Protein AF-A0A0D1L8M0-F1 (afdb_monomer_lite)

Radius of gyration: 19.81 Å; chains: 1; bounding box: 50×39×50 Å

Organism: Bacillus subtilis (NCBI:txid1423)

Secondary structure (DSSP, 8-state):
-TTTTSTTHHHHHHHHHHHHHHTT-SSSTT-S-----SSTTHHHHHHTT-BTTEETTTEETT-HHHHHHHHHHHTS---SS----HHHHHHHHHTTS--EEEEES--HHHHSSSHHHHHHHHTT-SEEEEEESS--TTGGG-SEEEEB--GGGS-EEEE-TT--EEEE---SPPPTT-B-HHHHHHHHHHHTT------S-GGGG-SS---PPP---TTSSTTSS-----

Structure (mmCIF, N/CA/C/O backbone):
data_AF-A0A0D1L8M0-F1
#
_entry.id   AF-A0A0D1L8M0-F1
#
loop_
_atom_site.group_PDB
_atom_site.id
_atom_site.type_symbol
_atom_site.label_atom_id
_atom_site.label_alt_id
_atom_site.label_comp_id
_atom_site.label_asym_id
_atom_site.label_entity_id
_atom_site.label_seq_id
_atom_site.pdbx_PDB_ins_code
_atom_site.Cartn_x
_atom_site.Cartn_y
_atom_site.Cartn_z
_atom_site.occupancy
_atom_site.B_iso_or_equiv
_atom_site.auth_seq_id
_atom_site.auth_comp_id
_atom_site.auth_asym_id
_atom_site.auth_atom_id
_atom_site.pdbx_PDB_model_num
ATOM 1 N N . MET A 1 1 ? 12.804 -14.756 -3.050 1.00 84.75 1 MET A N 1
ATOM 2 C CA . MET A 1 1 ? 13.272 -13.632 -2.208 1.00 84.75 1 MET A CA 1
ATOM 3 C C . MET A 1 1 ? 14.744 -13.734 -1.772 1.00 84.75 1 MET A C 1
ATOM 5 O O . MET A 1 1 ? 15.182 -12.877 -1.020 1.00 84.75 1 MET A O 1
ATOM 9 N N . GLY A 1 2 ? 15.556 -14.675 -2.287 1.00 93.50 2 GLY A N 1
ATOM 10 C CA . GLY A 1 2 ? 16.966 -14.866 -1.874 1.00 93.50 2 GLY A CA 1
ATOM 11 C C . GLY A 1 2 ? 17.968 -13.774 -2.288 1.00 93.50 2 GLY A C 1
ATOM 12 O O . GLY A 1 2 ? 19.163 -14.022 -2.316 1.00 93.50 2 GLY A O 1
ATOM 13 N N . VAL A 1 3 ? 17.484 -12.584 -2.651 1.00 95.38 3 VAL A N 1
ATOM 14 C CA . VAL A 1 3 ? 18.301 -11.386 -2.901 1.00 95.38 3 VAL A CA 1
ATOM 15 C C . VAL A 1 3 ? 17.794 -10.263 -2.006 1.00 95.38 3 VAL A C 1
ATOM 17 O O . VAL A 1 3 ? 18.528 -9.724 -1.189 1.00 95.38 3 VAL A O 1
ATOM 20 N N . THR A 1 4 ? 16.504 -9.947 -2.116 1.00 94.62 4 THR A N 1
ATOM 21 C CA . THR A 1 4 ? 15.878 -8.792 -1.462 1.00 94.62 4 THR A CA 1
ATOM 22 C C . THR A 1 4 ? 15.759 -8.911 0.059 1.00 94.62 4 THR A C 1
ATOM 24 O O . THR A 1 4 ? 15.634 -7.886 0.713 1.00 94.62 4 THR A O 1
ATOM 27 N N . GLN A 1 5 ? 15.799 -10.120 0.630 1.00 94.19 5 GLN A N 1
ATOM 28 C CA . GLN A 1 5 ? 15.725 -10.360 2.085 1.00 94.19 5 GLN A CA 1
ATOM 29 C C . GLN A 1 5 ? 17.108 -10.514 2.744 1.00 94.19 5 GLN A C 1
ATOM 31 O O . GLN A 1 5 ? 17.260 -11.209 3.744 1.00 94.19 5 GLN A O 1
ATOM 36 N N . HIS A 1 6 ? 18.128 -9.865 2.184 1.00 95.25 6 HIS A N 1
ATOM 37 C CA . HIS A 1 6 ? 19.468 -9.787 2.761 1.00 95.25 6 HIS A CA 1
ATOM 38 C C . HIS A 1 6 ? 19.862 -8.326 2.983 1.00 95.25 6 HIS A C 1
ATOM 40 O O . HIS A 1 6 ? 19.377 -7.437 2.287 1.00 95.25 6 HIS A O 1
ATOM 46 N N . ILE A 1 7 ? 20.789 -8.087 3.917 1.00 94.81 7 ILE A N 1
ATOM 47 C CA . ILE A 1 7 ? 21.258 -6.742 4.300 1.00 94.81 7 ILE A CA 1
ATOM 48 C C . ILE A 1 7 ? 21.724 -5.933 3.073 1.00 94.81 7 ILE A C 1
ATOM 50 O O . ILE A 1 7 ? 21.394 -4.760 2.946 1.00 94.81 7 ILE A O 1
ATOM 54 N N . GLY A 1 8 ? 22.424 -6.574 2.130 1.00 95.75 8 GLY A N 1
ATOM 55 C CA . GLY A 1 8 ? 22.873 -5.971 0.867 1.00 95.75 8 GLY A CA 1
ATOM 56 C C . GLY A 1 8 ? 21.924 -6.190 -0.318 1.00 95.75 8 GLY A C 1
ATOM 57 O O . GLY A 1 8 ? 22.377 -6.242 -1.463 1.00 95.75 8 GLY A O 1
ATOM 58 N N . GLY A 1 9 ? 20.626 -6.408 -0.087 1.00 96.31 9 GLY A N 1
ATOM 59 C CA . GLY A 1 9 ? 19.675 -6.789 -1.138 1.00 96.31 9 GLY A CA 1
ATOM 60 C C . GLY A 1 9 ? 19.517 -5.738 -2.241 1.00 96.31 9 GLY A C 1
ATOM 61 O O . GLY A 1 9 ? 19.435 -6.086 -3.424 1.00 96.31 9 GLY A O 1
ATOM 62 N N . SER A 1 10 ? 19.542 -4.454 -1.876 1.00 95.50 10 SER A N 1
ATOM 63 C CA . SER A 1 10 ? 19.504 -3.331 -2.825 1.00 95.50 10 SER A CA 1
ATOM 64 C C . SER A 1 10 ? 20.766 -3.267 -3.687 1.00 95.50 10 SER A C 1
ATOM 66 O O . SER A 1 10 ? 20.675 -3.145 -4.911 1.00 95.50 10 SER A O 1
ATOM 68 N N . ASP A 1 11 ? 21.938 -3.430 -3.073 1.00 97.50 11 ASP A N 1
ATOM 69 C CA . ASP A 1 11 ? 23.225 -3.417 -3.777 1.00 97.50 11 ASP A CA 1
ATOM 70 C C . ASP A 1 11 ? 23.346 -4.615 -4.715 1.00 97.50 11 ASP A C 1
ATOM 72 O O . ASP A 1 11 ? 23.733 -4.476 -5.873 1.00 97.50 11 ASP A O 1
ATOM 76 N N . THR A 1 12 ? 22.916 -5.789 -4.254 1.00 97.38 12 THR A N 1
ATOM 77 C CA . THR A 1 12 ? 22.898 -7.013 -5.062 1.00 97.38 12 THR A CA 1
ATOM 78 C C . THR A 1 12 ? 21.953 -6.868 -6.257 1.00 97.38 12 THR A C 1
ATOM 80 O O . THR A 1 12 ? 22.308 -7.227 -7.379 1.00 97.38 12 THR A O 1
ATOM 83 N N . SER A 1 13 ? 20.770 -6.279 -6.057 1.00 96.31 13 SER A N 1
ATOM 84 C CA . SER A 1 13 ? 19.831 -5.994 -7.153 1.00 96.31 13 SER A CA 1
ATOM 85 C C . SER A 1 13 ? 20.423 -5.008 -8.167 1.00 96.31 13 SER A C 1
ATOM 87 O O . SER A 1 13 ? 20.281 -5.195 -9.378 1.00 96.31 13 SER A O 1
ATOM 89 N N . THR A 1 14 ? 21.142 -3.993 -7.683 1.00 96.62 14 THR A N 1
ATOM 90 C CA . THR A 1 14 ? 21.864 -3.026 -8.522 1.00 96.62 14 THR A CA 1
ATOM 91 C C . THR A 1 14 ? 22.983 -3.704 -9.310 1.00 96.62 14 THR A C 1
ATOM 93 O O . THR A 1 14 ? 23.108 -3.484 -10.512 1.00 96.62 14 THR A O 1
ATOM 96 N N . ALA A 1 15 ? 23.751 -4.596 -8.681 1.00 97.31 15 ALA A N 1
ATOM 97 C CA . ALA A 1 15 ? 24.808 -5.360 -9.336 1.00 97.31 15 ALA A CA 1
ATOM 98 C C . ALA A 1 15 ? 24.264 -6.255 -10.465 1.00 97.31 15 ALA A C 1
ATOM 100 O O . ALA A 1 15 ? 24.843 -6.288 -11.551 1.00 97.31 15 ALA A O 1
ATOM 101 N N . ILE A 1 16 ? 23.115 -6.911 -10.256 1.00 96.69 16 ILE A N 1
ATOM 102 C CA . ILE A 1 16 ? 22.423 -7.687 -11.300 1.00 96.69 16 ILE A CA 1
ATOM 103 C C . ILE A 1 16 ? 22.030 -6.780 -12.475 1.00 96.69 16 ILE A C 1
ATOM 105 O O . ILE A 1 16 ? 22.265 -7.127 -13.633 1.00 96.69 16 ILE A O 1
ATOM 109 N N . SER A 1 17 ? 21.471 -5.599 -12.194 1.00 96.62 17 SER A N 1
ATOM 110 C CA . SER A 1 17 ? 21.138 -4.615 -13.232 1.00 96.62 17 SER A CA 1
ATOM 111 C C . SER A 1 17 ? 22.383 -4.157 -14.002 1.00 96.62 17 SER A C 1
ATOM 113 O O . SER A 1 17 ? 22.370 -4.105 -15.230 1.00 96.62 17 SER A O 1
ATOM 115 N N . ASN A 1 18 ? 23.490 -3.880 -13.313 1.00 97.25 18 ASN A N 1
ATOM 116 C CA . ASN A 1 18 ? 24.745 -3.471 -13.948 1.00 97.25 18 ASN A CA 1
ATOM 117 C C . ASN A 1 18 ? 25.295 -4.558 -14.881 1.00 97.25 18 ASN A C 1
ATOM 119 O O . ASN A 1 18 ? 25.702 -4.253 -16.002 1.00 97.25 18 ASN A O 1
ATOM 123 N N . LEU A 1 19 ? 25.248 -5.827 -14.466 1.00 97.50 19 LEU A N 1
ATOM 124 C CA . LEU A 1 19 ? 25.650 -6.955 -15.308 1.00 97.50 19 LEU A CA 1
ATOM 125 C C . LEU A 1 19 ? 24.823 -7.021 -16.600 1.00 97.50 19 LEU A C 1
ATOM 127 O O . LEU A 1 19 ? 25.373 -7.193 -17.690 1.00 97.50 19 LEU A O 1
ATOM 131 N N . LEU A 1 20 ? 23.505 -6.857 -16.498 1.00 97.19 20 LEU A N 1
ATOM 132 C CA . LEU A 1 20 ? 22.613 -6.858 -17.658 1.00 97.19 20 LEU A CA 1
ATOM 133 C C . LEU A 1 20 ? 22.864 -5.662 -18.587 1.00 97.19 20 LEU A C 1
ATOM 135 O O . LEU A 1 20 ? 22.782 -5.819 -19.803 1.00 97.19 20 LEU A O 1
ATOM 139 N N . LEU A 1 21 ? 23.213 -4.489 -18.048 1.00 96.88 21 LEU A N 1
ATOM 140 C CA . LEU A 1 21 ? 23.598 -3.323 -18.851 1.00 96.88 21 LEU A CA 1
ATOM 141 C C . LEU A 1 21 ? 24.897 -3.577 -19.625 1.00 96.88 21 LEU A C 1
ATOM 143 O O . LEU A 1 21 ? 24.920 -3.405 -20.841 1.00 96.88 21 LEU A O 1
ATOM 147 N N . VAL A 1 22 ? 25.950 -4.047 -18.948 1.00 98.00 22 VAL A N 1
ATOM 148 C CA . VAL A 1 22 ? 27.267 -4.309 -19.565 1.00 98.00 22 VAL A CA 1
ATOM 149 C C . VAL A 1 22 ? 27.191 -5.407 -20.626 1.00 98.00 22 VAL A C 1
ATOM 151 O O . VAL A 1 22 ? 27.865 -5.333 -21.649 1.00 98.00 22 VAL A O 1
ATOM 154 N N . THR A 1 23 ? 26.337 -6.409 -20.423 1.00 97.75 23 THR A N 1
ATOM 155 C CA . THR A 1 23 ? 26.142 -7.507 -21.383 1.00 97.75 23 THR A CA 1
ATOM 156 C C . THR A 1 23 ? 25.125 -7.187 -22.488 1.00 97.75 23 THR A C 1
ATOM 158 O O . THR A 1 23 ? 24.828 -8.048 -23.317 1.00 97.75 23 THR A O 1
ATOM 161 N N . GLY A 1 24 ? 24.570 -5.968 -22.527 1.00 97.25 24 GLY A N 1
ATOM 162 C CA . GLY A 1 24 ? 23.594 -5.558 -23.543 1.00 97.25 24 GLY A CA 1
ATOM 163 C C . GLY A 1 24 ? 22.269 -6.327 -23.467 1.00 97.25 24 GLY A C 1
ATOM 164 O O . GLY A 1 24 ? 21.613 -6.559 -24.485 1.00 97.25 24 GLY A O 1
ATOM 165 N N . ASN A 1 25 ? 21.879 -6.769 -22.271 1.00 97.38 25 ASN A N 1
ATOM 166 C CA . ASN A 1 25 ? 20.684 -7.567 -21.992 1.00 97.38 25 ASN A CA 1
ATOM 167 C C . ASN A 1 25 ? 19.532 -6.734 -21.410 1.00 97.38 25 ASN A C 1
ATOM 169 O O . ASN A 1 25 ? 18.762 -7.216 -20.586 1.00 97.38 25 ASN A O 1
ATOM 173 N N . TYR A 1 26 ? 19.375 -5.502 -21.893 1.00 96.12 26 TYR A N 1
ATOM 174 C CA . TYR A 1 26 ? 18.201 -4.657 -21.667 1.00 96.12 26 TYR A CA 1
ATOM 175 C C . TYR A 1 26 ? 17.572 -4.224 -22.995 1.00 96.12 26 TYR A C 1
ATOM 177 O O . TYR A 1 26 ? 18.240 -4.180 -24.024 1.00 96.12 26 TYR A O 1
ATOM 185 N N . GLY A 1 27 ? 16.277 -3.891 -22.967 1.00 92.62 27 GLY A N 1
ATOM 186 C CA . GLY A 1 27 ? 15.584 -3.257 -24.097 1.00 92.62 27 GLY A CA 1
ATOM 187 C C . GLY A 1 27 ? 15.252 -4.171 -25.282 1.00 92.62 27 GLY A C 1
ATOM 188 O O . GLY A 1 27 ? 14.877 -3.667 -26.336 1.00 92.62 27 GLY A O 1
ATOM 189 N N . LYS A 1 28 ? 15.364 -5.497 -25.130 1.00 94.69 28 LYS A N 1
ATOM 190 C CA . LYS A 1 28 ? 15.057 -6.476 -26.185 1.00 94.69 28 LYS A CA 1
ATOM 191 C C . LYS A 1 28 ? 14.235 -7.660 -25.649 1.00 94.69 28 LYS A C 1
ATOM 193 O O . LYS A 1 28 ? 14.378 -7.996 -24.471 1.00 94.69 28 LYS A O 1
ATOM 198 N N . PRO A 1 29 ? 13.388 -8.301 -26.478 1.00 94.75 29 PRO A N 1
ATOM 199 C CA . PRO A 1 29 ? 12.650 -9.503 -26.086 1.00 94.75 29 PRO A CA 1
ATOM 200 C C . PRO A 1 29 ? 13.578 -10.629 -25.610 1.00 94.75 29 PRO A C 1
ATOM 202 O O . PRO A 1 29 ? 14.653 -10.825 -26.172 1.00 94.75 29 PRO A O 1
ATOM 205 N N . GLY A 1 30 ? 13.159 -11.368 -24.580 1.00 94.06 30 GLY A N 1
ATOM 206 C CA . GLY A 1 30 ? 13.943 -12.471 -24.006 1.00 94.06 30 GLY A CA 1
ATOM 207 C C . GLY A 1 30 ? 15.127 -12.040 -23.129 1.00 94.06 30 GLY A C 1
ATOM 208 O O . GLY A 1 30 ? 15.922 -12.889 -22.740 1.00 94.06 30 GLY A O 1
ATOM 209 N N . ALA A 1 31 ? 15.252 -10.749 -22.809 1.00 95.69 31 ALA A N 1
ATOM 210 C CA . ALA A 1 31 ? 16.289 -10.208 -21.934 1.00 95.69 31 ALA A CA 1
ATOM 211 C C . ALA A 1 31 ? 15.690 -9.318 -20.828 1.00 95.69 31 ALA A C 1
ATOM 213 O O . ALA A 1 31 ? 14.507 -8.983 -20.854 1.00 95.69 31 ALA A O 1
ATOM 214 N N . GLY A 1 32 ? 16.526 -8.900 -19.879 1.00 93.75 32 GLY A N 1
ATOM 215 C CA . GLY A 1 32 ? 16.167 -8.006 -18.780 1.00 93.75 32 GLY A CA 1
ATOM 216 C C . GLY A 1 32 ? 16.192 -8.682 -17.412 1.00 93.75 32 GLY A C 1
ATOM 217 O O . GLY A 1 32 ? 16.481 -9.869 -17.276 1.00 93.75 32 GLY A O 1
ATOM 218 N N . SER A 1 33 ? 15.892 -7.887 -16.385 1.00 92.00 33 SER A N 1
ATOM 219 C CA . SER A 1 33 ? 15.714 -8.368 -15.016 1.00 92.00 33 SER A CA 1
ATOM 220 C C . SER A 1 33 ? 14.229 -8.501 -14.707 1.00 92.00 33 SER A C 1
ATOM 222 O O . SER A 1 33 ? 13.454 -7.575 -14.960 1.00 92.00 33 SER A O 1
ATOM 224 N N . TYR A 1 34 ? 13.849 -9.639 -14.130 1.00 89.94 34 TYR A N 1
ATOM 225 C CA . TYR A 1 34 ? 12.476 -9.949 -13.750 1.00 89.94 34 TYR A CA 1
ATOM 226 C C . TYR A 1 34 ? 12.413 -10.227 -12.248 1.00 89.94 34 TYR A C 1
ATOM 228 O O . TYR A 1 34 ? 12.573 -11.375 -11.826 1.00 89.94 34 TYR A O 1
ATOM 236 N N . PRO A 1 35 ? 12.194 -9.197 -11.411 1.00 91.31 35 PRO A N 1
ATOM 237 C CA . PRO A 1 35 ? 11.958 -9.416 -9.994 1.00 91.31 35 PRO A CA 1
ATOM 238 C C . PRO A 1 35 ? 10.606 -10.116 -9.829 1.00 91.31 35 PRO A C 1
ATOM 240 O O . PRO A 1 35 ? 9.552 -9.492 -9.949 1.00 91.31 35 PRO A O 1
ATOM 243 N N . LEU A 1 36 ? 10.636 -11.427 -9.581 1.00 92.00 36 LEU A N 1
ATOM 244 C CA . LEU A 1 36 ? 9.430 -12.218 -9.355 1.00 92.00 36 LEU A CA 1
ATOM 245 C C . LEU A 1 36 ? 8.758 -11.765 -8.055 1.00 92.00 36 LEU A C 1
ATOM 247 O O . LEU A 1 36 ? 9.228 -12.074 -6.958 1.00 92.00 36 LEU A O 1
ATOM 251 N N . ARG A 1 37 ? 7.670 -11.001 -8.188 1.00 91.25 37 ARG A N 1
ATOM 252 C CA . ARG A 1 37 ? 6.856 -10.557 -7.053 1.00 91.25 37 ARG A CA 1
ATOM 253 C C . ARG A 1 37 ? 5.973 -11.706 -6.565 1.00 91.25 37 ARG A C 1
ATOM 255 O O . ARG A 1 37 ? 5.476 -12.483 -7.375 1.00 91.25 37 ARG A O 1
ATOM 262 N N . GLY A 1 38 ? 5.811 -11.800 -5.243 1.00 88.12 38 GLY A N 1
ATOM 263 C CA . GLY A 1 38 ? 5.089 -12.894 -4.585 1.00 88.12 38 GLY A CA 1
ATOM 264 C C . GLY A 1 38 ? 3.570 -12.770 -4.691 1.00 88.12 38 GLY A C 1
ATOM 265 O O . GLY A 1 38 ? 2.932 -13.597 -5.336 1.00 88.12 38 GLY A O 1
ATOM 266 N N . HIS A 1 39 ? 2.978 -11.740 -4.073 1.00 93.62 39 HIS A N 1
ATOM 267 C CA . HIS A 1 39 ? 1.518 -11.597 -4.072 1.00 93.62 39 HIS A CA 1
ATOM 268 C C . HIS A 1 39 ? 0.971 -11.125 -5.423 1.00 93.62 39 HIS A C 1
ATOM 270 O O . HIS A 1 39 ? 1.600 -10.357 -6.157 1.00 93.62 39 HIS A O 1
ATOM 276 N N . ASN A 1 40 ? -0.264 -11.541 -5.697 1.00 93.62 40 ASN A N 1
ATOM 277 C CA . ASN A 1 40 ? -1.024 -11.294 -6.922 1.00 93.62 40 ASN A CA 1
ATOM 278 C C . ASN A 1 40 ? -1.107 -9.819 -7.348 1.00 93.62 40 ASN A C 1
ATOM 280 O O . ASN A 1 40 ? -1.274 -9.551 -8.535 1.00 93.62 40 ASN A O 1
ATOM 284 N N . ASN A 1 41 ? -1.022 -8.878 -6.400 1.00 96.38 41 ASN A N 1
ATOM 285 C CA . ASN A 1 41 ? -1.194 -7.453 -6.670 1.00 96.38 41 ASN A CA 1
ATOM 286 C C . ASN A 1 41 ? -0.151 -6.547 -5.998 1.00 96.38 41 ASN A C 1
ATOM 288 O O . ASN A 1 41 ? -0.410 -5.358 -5.837 1.00 96.38 41 ASN A O 1
ATOM 292 N N . VAL A 1 42 ? 1.032 -7.059 -5.619 1.00 95.50 42 VAL A N 1
ATOM 293 C CA . VAL A 1 42 ? 2.095 -6.190 -5.058 1.00 95.50 42 VAL A CA 1
ATOM 294 C C . VAL A 1 42 ? 2.468 -5.088 -6.051 1.00 95.50 42 VAL A C 1
ATOM 296 O O . VAL A 1 42 ? 2.727 -3.959 -5.652 1.00 95.50 42 VAL A O 1
ATOM 299 N N . GLN A 1 43 ? 2.498 -5.403 -7.352 1.00 96.31 43 GLN A N 1
ATOM 300 C CA . GLN A 1 43 ? 2.744 -4.407 -8.397 1.00 96.31 43 GLN A CA 1
ATOM 301 C C . GLN A 1 43 ? 1.656 -3.329 -8.390 1.00 96.31 43 GLN A C 1
ATOM 303 O O . GLN A 1 43 ? 1.988 -2.155 -8.274 1.00 96.31 43 GLN A O 1
ATOM 308 N N . GLY A 1 44 ? 0.378 -3.720 -8.398 1.00 96.06 44 GLY A N 1
ATOM 309 C CA . GLY A 1 44 ? -0.732 -2.769 -8.378 1.00 96.06 44 GLY A CA 1
ATOM 310 C C . GLY A 1 44 ? -0.773 -1.931 -7.101 1.00 96.06 44 GLY A C 1
ATOM 311 O O . GLY A 1 44 ? -0.923 -0.720 -7.176 1.00 96.06 44 GLY A O 1
ATOM 312 N N . ALA A 1 45 ? -0.564 -2.525 -5.926 1.00 95.50 45 ALA A N 1
ATOM 313 C CA . ALA A 1 45 ? -0.490 -1.774 -4.671 1.00 95.50 45 ALA A CA 1
ATOM 314 C C . ALA A 1 45 ? 0.590 -0.676 -4.732 1.00 95.50 45 ALA A C 1
ATOM 316 O O . ALA A 1 45 ? 0.327 0.475 -4.378 1.00 95.50 45 ALA A O 1
ATOM 317 N N . SER A 1 46 ? 1.776 -0.996 -5.267 1.00 94.31 46 SER A N 1
ATOM 318 C CA . SER A 1 46 ? 2.813 0.009 -5.522 1.00 94.31 46 SER A CA 1
ATOM 319 C C . SER A 1 46 ? 2.367 1.060 -6.549 1.00 94.31 46 SER A C 1
ATOM 321 O O . SER A 1 46 ? 2.536 2.253 -6.305 1.00 94.31 46 SER A O 1
ATOM 323 N N . ASP A 1 47 ? 1.772 0.641 -7.671 1.00 95.69 47 ASP A N 1
ATOM 324 C CA . ASP A 1 47 ? 1.289 1.544 -8.727 1.00 95.69 47 ASP A CA 1
ATOM 325 C C . ASP A 1 47 ? 0.273 2.565 -8.183 1.00 95.69 47 ASP A C 1
ATOM 327 O O . ASP A 1 47 ? 0.252 3.715 -8.617 1.00 95.69 47 ASP A O 1
ATOM 331 N N . PHE A 1 48 ? -0.547 2.166 -7.206 1.00 95.25 48 PHE A N 1
ATOM 332 C CA . PHE A 1 48 ? -1.570 2.997 -6.564 1.00 95.25 48 PHE A CA 1
ATOM 333 C C . PHE A 1 48 ? -1.082 3.740 -5.308 1.00 95.25 48 PHE A C 1
ATOM 335 O O . PHE A 1 48 ? -1.896 4.316 -4.589 1.00 95.25 48 PHE A O 1
ATOM 342 N N . GLY A 1 49 ? 0.229 3.782 -5.052 1.00 95.00 49 GLY A N 1
ATOM 343 C CA . GLY A 1 49 ? 0.799 4.599 -3.978 1.00 95.00 49 GLY A CA 1
ATOM 344 C C . GLY A 1 49 ? 0.628 4.008 -2.578 1.00 95.00 49 GLY A C 1
ATOM 345 O O . GLY A 1 49 ? 0.591 4.751 -1.605 1.00 95.00 49 GLY A O 1
ATOM 346 N N . SER A 1 50 ? 0.538 2.680 -2.437 1.00 94.81 50 SER A N 1
ATOM 347 C CA . SER A 1 50 ? 0.658 2.005 -1.130 1.00 94.81 50 SER A CA 1
ATOM 348 C C . SER A 1 50 ? 2.117 1.988 -0.645 1.00 94.81 50 SER A C 1
ATOM 350 O O . SER A 1 50 ? 2.692 0.934 -0.394 1.00 94.81 50 SER A O 1
ATOM 352 N N . MET A 1 51 ? 2.739 3.168 -0.594 1.00 93.44 51 MET A N 1
ATOM 353 C CA . MET A 1 51 ? 4.098 3.425 -0.122 1.00 93.44 51 MET A CA 1
ATOM 354 C C . MET A 1 51 ? 4.108 4.768 0.619 1.00 93.44 51 MET A C 1
ATOM 356 O O . MET A 1 51 ? 3.431 5.701 0.184 1.00 93.44 51 MET A O 1
ATOM 360 N N . PRO A 1 52 ? 4.881 4.904 1.705 1.00 96.12 52 PRO A N 1
ATOM 361 C CA . PRO A 1 52 ? 4.843 6.105 2.537 1.00 96.12 52 PRO A CA 1
ATOM 362 C C . PRO A 1 52 ? 5.357 7.371 1.837 1.00 96.12 52 PRO A C 1
ATOM 364 O O . PRO A 1 52 ? 4.987 8.476 2.223 1.00 96.12 52 PRO A O 1
ATOM 367 N N . ASP A 1 53 ? 6.206 7.236 0.818 1.00 96.06 53 ASP A N 1
ATOM 368 C CA . ASP A 1 53 ? 6.871 8.345 0.129 1.00 96.06 53 ASP A CA 1
ATOM 369 C C . ASP A 1 53 ? 6.298 8.640 -1.269 1.00 96.06 53 ASP A C 1
ATOM 371 O O . ASP A 1 53 ? 6.780 9.556 -1.948 1.00 96.06 53 ASP A O 1
ATOM 375 N N . ARG A 1 54 ? 5.293 7.878 -1.732 1.00 95.94 54 ARG A N 1
ATOM 376 C CA . ARG A 1 54 ? 4.784 7.953 -3.111 1.00 95.94 54 ARG A CA 1
ATOM 377 C C . ARG A 1 54 ? 3.274 8.107 -3.200 1.00 95.94 54 ARG A C 1
ATOM 379 O O . ARG A 1 54 ? 2.507 7.406 -2.554 1.00 95.94 54 ARG A O 1
ATOM 386 N N . LEU A 1 55 ? 2.869 8.963 -4.125 1.00 96.88 55 LEU A N 1
ATOM 387 C CA . LEU A 1 55 ? 1.525 9.044 -4.672 1.00 96.88 55 LEU A CA 1
ATOM 388 C C . LEU A 1 55 ? 1.388 8.072 -5.866 1.00 96.88 55 LEU A C 1
ATOM 390 O O . LEU A 1 55 ? 2.395 7.547 -6.363 1.00 96.88 55 LEU A O 1
ATOM 394 N N . PRO A 1 56 ? 0.152 7.791 -6.322 1.00 96.69 56 PRO A N 1
ATOM 395 C CA . PRO A 1 56 ? -0.094 6.899 -7.453 1.00 96.69 56 PRO A CA 1
ATOM 396 C C . PRO A 1 56 ? 0.768 7.236 -8.682 1.00 96.69 56 PRO A C 1
ATOM 398 O O . PRO A 1 56 ? 1.017 8.398 -8.987 1.00 96.69 56 PRO A O 1
ATOM 401 N N . GLY A 1 57 ? 1.239 6.214 -9.396 1.00 95.75 57 GLY A N 1
ATOM 402 C CA . GLY A 1 57 ? 2.152 6.378 -10.531 1.00 95.75 57 GLY A CA 1
ATOM 403 C C . GLY A 1 57 ? 3.620 6.585 -10.146 1.00 95.75 57 GLY A C 1
ATOM 404 O O . GLY A 1 57 ? 4.390 7.074 -10.967 1.00 95.75 57 GLY A O 1
ATOM 405 N N . TYR A 1 58 ? 4.021 6.194 -8.929 1.00 96.44 58 TYR A N 1
ATOM 406 C CA . TYR A 1 58 ? 5.389 6.332 -8.398 1.00 96.44 58 TYR A CA 1
ATOM 407 C C . TYR A 1 58 ? 5.874 7.781 -8.232 1.00 96.44 58 TYR A C 1
ATOM 409 O O . TYR A 1 58 ? 7.081 8.044 -8.150 1.00 96.44 58 TYR A O 1
ATOM 417 N N . GLU A 1 59 ? 4.948 8.730 -8.140 1.00 96.75 59 GLU A N 1
ATOM 418 C CA . GLU A 1 59 ? 5.266 10.147 -7.995 1.00 96.75 59 GLU A CA 1
ATOM 419 C C . GLU A 1 59 ? 5.632 10.462 -6.541 1.00 96.75 59 GLU A C 1
ATOM 421 O O . GLU A 1 59 ? 4.964 10.004 -5.619 1.00 96.75 59 GLU A O 1
ATOM 426 N N . LYS A 1 60 ? 6.713 11.209 -6.301 1.00 96.94 60 LYS A N 1
ATOM 427 C CA . LYS A 1 60 ? 7.165 11.498 -4.931 1.00 96.94 60 LYS A CA 1
ATOM 428 C C . LYS A 1 60 ? 6.208 12.450 -4.230 1.00 96.94 60 LYS A C 1
ATOM 430 O O . LYS A 1 60 ? 5.881 13.497 -4.779 1.00 96.94 60 LYS A O 1
ATOM 435 N N . VAL A 1 61 ? 5.857 12.139 -2.983 1.00 96.31 61 VAL A N 1
ATOM 436 C CA . VAL A 1 61 ? 5.072 13.049 -2.137 1.00 96.31 61 VAL A CA 1
ATOM 437 C C . VAL A 1 61 ? 5.813 14.361 -1.877 1.00 96.31 61 VAL A C 1
ATOM 439 O O . VAL A 1 61 ? 5.177 15.387 -1.688 1.00 96.31 61 VAL A O 1
ATOM 442 N N . THR A 1 62 ? 7.149 14.355 -1.926 1.00 97.50 62 THR A N 1
ATOM 443 C CA . THR A 1 62 ? 7.992 15.538 -1.705 1.00 97.50 62 THR A CA 1
ATOM 444 C C . THR A 1 62 ? 7.989 16.526 -2.878 1.00 97.50 62 THR A C 1
ATOM 446 O O . THR A 1 62 ? 8.364 17.683 -2.682 1.00 97.50 62 THR A O 1
ATOM 449 N N . ASP A 1 63 ? 7.504 16.129 -4.058 1.00 97.94 63 ASP A N 1
ATOM 450 C CA . ASP A 1 63 ? 7.381 17.004 -5.225 1.00 97.94 63 ASP A CA 1
ATOM 451 C C . ASP A 1 63 ? 6.133 17.898 -5.119 1.00 97.94 63 ASP A C 1
ATOM 453 O O . ASP A 1 63 ? 4.995 17.429 -5.077 1.00 97.94 63 ASP A O 1
ATOM 457 N N . GLU A 1 64 ? 6.352 19.213 -5.084 1.00 98.00 64 GLU A N 1
ATOM 458 C CA . GLU A 1 64 ? 5.289 20.213 -4.967 1.00 98.00 64 GLU A CA 1
ATOM 459 C C . GLU A 1 64 ? 4.324 20.205 -6.161 1.00 98.00 64 GLU A C 1
ATOM 461 O O . GLU A 1 64 ? 3.117 20.319 -5.962 1.00 98.00 64 GLU A O 1
ATOM 466 N N . GLN A 1 65 ? 4.811 20.032 -7.394 1.00 97.94 65 GLN A N 1
ATOM 467 C CA . GLN A 1 65 ? 3.939 20.021 -8.575 1.00 97.94 65 GLN A CA 1
ATOM 468 C C . GLN A 1 65 ? 3.029 18.794 -8.568 1.00 97.94 65 GLN A C 1
ATOM 470 O O . GLN A 1 65 ? 1.845 18.877 -8.913 1.00 97.94 65 GLN A O 1
ATOM 475 N N . VAL A 1 66 ? 3.575 17.657 -8.131 1.00 97.31 66 VAL A N 1
ATOM 4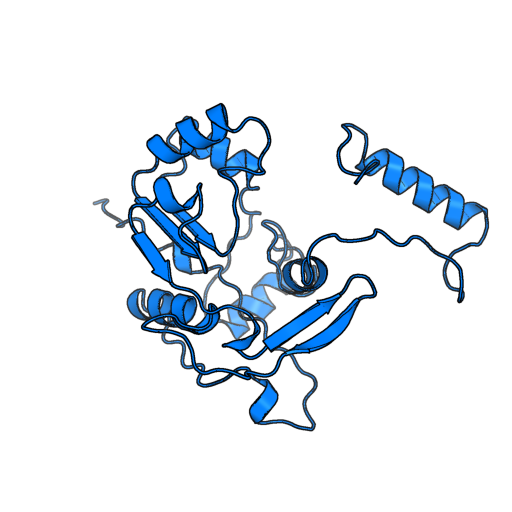76 C CA . VAL A 1 66 ? 2.806 16.429 -7.927 1.00 97.31 66 VAL A CA 1
ATOM 477 C C . VAL A 1 66 ? 1.746 16.660 -6.856 1.00 97.31 66 VAL A C 1
ATOM 479 O O . VAL A 1 66 ? 0.573 16.404 -7.129 1.00 97.31 66 VAL A O 1
ATOM 482 N N . ARG A 1 67 ? 2.104 17.179 -5.673 1.00 97.50 67 ARG A N 1
ATOM 483 C CA . ARG A 1 67 ? 1.123 17.453 -4.609 1.00 97.50 67 ARG A CA 1
ATOM 484 C C . ARG A 1 67 ? 0.005 18.363 -5.096 1.00 97.50 67 ARG A C 1
ATOM 486 O O . ARG A 1 67 ? -1.147 17.958 -5.013 1.00 97.50 67 ARG A O 1
ATOM 493 N N . GLN A 1 68 ? 0.323 19.502 -5.711 1.00 97.88 68 GLN A N 1
ATOM 494 C CA . GLN A 1 68 ? -0.678 20.450 -6.215 1.00 97.88 68 GLN A CA 1
ATOM 495 C C . GLN A 1 68 ? -1.679 19.808 -7.184 1.00 97.88 68 GLN A C 1
ATOM 497 O O . GLN A 1 68 ? -2.866 20.143 -7.175 1.00 97.88 68 GLN A O 1
ATOM 502 N N . LYS A 1 69 ? -1.222 18.874 -8.027 1.00 97.12 69 LYS A N 1
ATOM 503 C CA . LYS A 1 69 ? -2.095 18.109 -8.926 1.00 97.12 69 LYS A CA 1
ATOM 504 C C . LYS A 1 69 ? -3.129 17.291 -8.144 1.00 97.12 69 LYS A C 1
ATOM 506 O O . LYS A 1 69 ? -4.306 17.314 -8.506 1.00 97.12 69 LYS A O 1
ATOM 511 N N . TYR A 1 70 ? -2.710 16.583 -7.094 1.00 96.56 70 TYR A N 1
ATOM 512 C CA . TYR A 1 70 ? -3.605 15.767 -6.267 1.00 96.56 70 TYR A CA 1
ATOM 513 C C . TYR A 1 70 ? -4.449 16.603 -5.305 1.00 96.56 70 TYR A C 1
ATOM 515 O O . TYR A 1 70 ? -5.639 16.342 -5.190 1.00 96.56 70 TYR A O 1
ATOM 523 N N . GLU A 1 71 ? -3.892 17.643 -4.687 1.00 97.44 71 GLU A N 1
ATOM 524 C CA . GLU A 1 71 ? -4.628 18.575 -3.824 1.00 97.44 71 GLU A CA 1
ATOM 525 C C . GLU A 1 71 ? -5.772 19.246 -4.588 1.00 97.44 71 GLU A C 1
ATOM 527 O O . GLU A 1 71 ? -6.892 19.328 -4.091 1.00 97.44 71 GLU A O 1
ATOM 532 N N . ARG A 1 72 ? -5.536 19.639 -5.848 1.00 97.50 72 ARG A N 1
ATOM 533 C CA . ARG A 1 72 ? -6.589 20.157 -6.732 1.00 97.50 72 ARG A CA 1
ATOM 534 C C . ARG A 1 72 ? -7.652 19.107 -7.051 1.00 97.50 72 ARG A C 1
ATOM 536 O O . ARG A 1 72 ? -8.827 19.446 -7.132 1.00 97.50 72 ARG A O 1
ATOM 543 N N . ALA A 1 73 ? -7.247 17.857 -7.273 1.00 94.88 73 ALA A N 1
ATOM 544 C CA . ALA A 1 73 ? -8.165 16.775 -7.619 1.00 94.88 73 ALA A CA 1
ATOM 545 C C . ALA A 1 73 ? -8.998 16.289 -6.421 1.00 94.88 73 ALA A C 1
ATOM 547 O O . ALA A 1 73 ? -10.142 15.882 -6.604 1.00 94.88 73 ALA A O 1
ATOM 548 N N . TRP A 1 74 ? -8.429 16.306 -5.216 1.00 94.44 74 TRP A N 1
ATOM 549 C CA . TRP A 1 74 ? -9.044 15.779 -3.995 1.00 94.44 74 TRP A CA 1
ATOM 550 C C . TRP A 1 74 ? -9.620 16.864 -3.081 1.00 94.44 74 TRP A C 1
ATOM 552 O O . TRP A 1 74 ? -10.353 16.537 -2.154 1.00 94.44 74 TRP A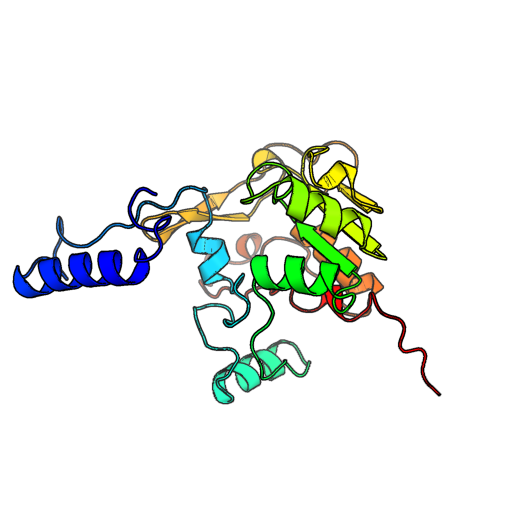 O 1
ATOM 562 N N . GLY A 1 75 ? -9.318 18.140 -3.334 1.00 94.94 75 GLY A N 1
ATOM 563 C CA . GLY A 1 75 ? -9.847 19.274 -2.575 1.00 94.94 75 GLY A CA 1
ATOM 564 C C . GLY A 1 75 ? -9.302 19.385 -1.150 1.00 94.94 75 GLY A C 1
ATOM 565 O O . GLY A 1 75 ? -9.932 20.021 -0.310 1.00 94.94 75 GLY A O 1
ATOM 566 N N . VAL A 1 76 ? -8.157 18.760 -0.860 1.00 94.69 76 VAL A N 1
ATOM 567 C CA . VAL A 1 76 ? -7.539 18.734 0.474 1.00 94.69 76 VAL A CA 1
ATOM 568 C C . VAL A 1 76 ? -6.032 18.958 0.373 1.00 94.69 76 VAL A C 1
ATOM 570 O O . VAL A 1 76 ? -5.434 18.494 -0.597 1.00 94.69 76 VAL A O 1
ATOM 573 N N . PRO A 1 77 ? -5.403 19.628 1.356 1.00 96.00 77 PRO A N 1
ATOM 574 C CA . PRO A 1 77 ? -3.951 19.740 1.413 1.00 96.00 77 PRO A CA 1
ATOM 575 C C . PRO A 1 77 ? -3.314 18.386 1.745 1.00 96.00 77 PRO A C 1
ATOM 577 O O . PRO A 1 77 ? -3.840 17.625 2.564 1.00 96.00 77 PRO A O 1
ATOM 580 N N . LEU A 1 78 ? -2.157 18.105 1.152 1.00 95.88 78 LEU A N 1
ATOM 581 C CA . LEU A 1 78 ? -1.416 16.863 1.348 1.00 95.88 78 LEU A CA 1
ATOM 582 C C . LEU A 1 78 ? -0.161 17.070 2.210 1.00 95.88 78 LEU A C 1
ATOM 584 O O . LEU A 1 78 ? 0.453 18.140 2.182 1.00 95.88 78 LEU A O 1
ATOM 588 N N . PRO A 1 79 ? 0.256 16.049 2.986 1.00 94.75 79 PRO A N 1
ATOM 589 C CA . PRO A 1 79 ? 1.535 16.079 3.687 1.00 94.75 79 PRO A CA 1
ATOM 590 C C . PRO A 1 79 ? 2.700 16.295 2.717 1.00 94.75 79 PRO A C 1
ATOM 592 O O . PRO A 1 79 ? 2.689 15.790 1.597 1.00 94.75 79 PRO A O 1
ATOM 595 N N . LYS A 1 80 ? 3.714 17.045 3.158 1.00 96.38 80 LYS A N 1
ATOM 596 C CA . LYS A 1 80 ? 4.930 17.311 2.369 1.00 96.38 80 LYS A CA 1
ATOM 597 C C . LYS A 1 80 ? 6.031 16.284 2.618 1.00 96.38 80 LYS A C 1
ATOM 599 O O . LYS A 1 80 ? 6.869 16.067 1.746 1.00 96.38 80 LYS A O 1
ATOM 604 N N . GLU A 1 81 ? 5.986 15.653 3.786 1.00 96.62 81 GLU A N 1
ATOM 605 C CA . GLU A 1 81 ? 6.963 14.672 4.238 1.00 96.62 81 GLU A CA 1
ATOM 606 C C . GLU A 1 81 ? 6.460 13.242 4.003 1.00 96.62 81 GLU A C 1
ATOM 608 O O . GLU A 1 81 ? 5.248 13.002 4.084 1.00 96.62 81 GLU A O 1
ATOM 613 N N . PRO A 1 82 ? 7.365 12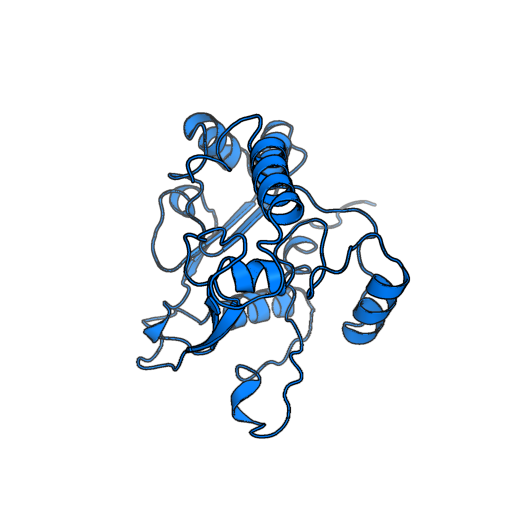.286 3.735 1.00 97.25 82 PRO A N 1
ATOM 614 C CA . PRO A 1 82 ? 7.033 10.868 3.712 1.00 97.25 82 PRO A CA 1
ATOM 615 C C . PRO A 1 82 ? 6.396 10.388 5.021 1.00 97.25 82 PRO A C 1
ATOM 617 O O . PRO A 1 82 ? 6.734 10.854 6.110 1.00 97.25 82 PRO A O 1
ATOM 620 N N . GLY A 1 83 ? 5.489 9.419 4.904 1.00 96.56 83 GLY A N 1
ATOM 621 C CA . GLY A 1 83 ? 4.967 8.675 6.046 1.00 96.56 83 GLY A CA 1
ATOM 622 C C . GLY A 1 83 ? 5.990 7.702 6.643 1.00 96.56 83 GLY A C 1
ATOM 623 O O . GLY A 1 83 ? 7.126 7.594 6.186 1.00 96.56 83 GLY A O 1
ATOM 624 N N . MET A 1 84 ? 5.550 6.953 7.651 1.00 96.75 84 MET A N 1
ATOM 625 C CA . MET A 1 84 ? 6.347 5.894 8.278 1.00 96.75 84 MET A CA 1
ATOM 626 C C . MET A 1 84 ? 6.272 4.599 7.460 1.00 96.75 84 MET A C 1
ATOM 628 O O . MET A 1 84 ? 5.230 4.267 6.894 1.00 96.75 84 MET A O 1
ATOM 632 N N . THR A 1 85 ? 7.360 3.839 7.428 1.00 95.44 85 THR A N 1
ATOM 633 C CA . THR A 1 85 ? 7.371 2.430 7.010 1.00 95.44 85 THR A CA 1
ATOM 634 C C . THR A 1 85 ? 6.732 1.540 8.078 1.00 95.44 85 THR A C 1
ATOM 636 O O . THR A 1 85 ? 6.617 1.938 9.234 1.00 95.44 85 THR A O 1
ATOM 639 N N . ASN A 1 86 ? 6.348 0.309 7.729 1.00 92.69 86 ASN A N 1
ATOM 640 C CA . ASN A 1 86 ? 5.788 -0.646 8.696 1.00 92.69 86 ASN A CA 1
ATOM 641 C C . ASN A 1 86 ? 6.737 -0.912 9.881 1.00 92.69 86 ASN A C 1
ATOM 643 O O . ASN A 1 86 ? 6.292 -0.949 11.022 1.00 92.69 86 ASN A O 1
ATOM 647 N N . HIS A 1 87 ? 8.045 -1.011 9.630 1.00 92.69 87 HIS A N 1
ATOM 648 C CA . HIS A 1 87 ? 9.047 -1.194 10.682 1.00 92.69 87 HIS A CA 1
ATOM 649 C C . HIS A 1 87 ? 9.106 0.022 11.615 1.00 92.69 87 HIS A C 1
ATOM 651 O O . HIS A 1 87 ? 9.078 -0.125 12.834 1.00 92.69 87 HIS A O 1
ATOM 657 N N . GLU A 1 88 ? 9.120 1.235 11.055 1.00 96.56 88 GLU A N 1
ATOM 658 C CA . GLU A 1 88 ? 9.080 2.460 11.857 1.00 96.56 88 GLU A CA 1
ATOM 659 C C . GLU A 1 88 ? 7.777 2.580 12.648 1.00 96.56 88 GLU A C 1
ATOM 661 O O . GLU A 1 88 ? 7.815 3.034 13.786 1.00 96.56 88 GLU A O 1
ATOM 666 N N . MET A 1 89 ? 6.636 2.153 12.096 1.00 97.19 89 MET A N 1
ATOM 667 C CA . MET A 1 89 ? 5.366 2.146 12.826 1.00 97.19 89 MET A CA 1
ATOM 668 C C . MET A 1 89 ? 5.463 1.295 14.096 1.00 97.19 89 MET A C 1
ATOM 670 O O . MET A 1 89 ? 5.099 1.790 15.158 1.00 97.19 89 MET A O 1
ATOM 674 N N . ILE A 1 90 ? 6.018 0.080 14.025 1.00 97.06 90 ILE A N 1
ATOM 675 C CA . ILE A 1 90 ? 6.217 -0.788 15.201 1.00 97.06 90 ILE A CA 1
ATOM 676 C C . ILE A 1 90 ? 7.090 -0.101 16.266 1.00 97.06 90 ILE A C 1
ATOM 678 O O . ILE A 1 90 ? 6.706 -0.026 17.436 1.00 97.06 90 ILE A O 1
ATOM 682 N N . GLU A 1 91 ? 8.209 0.510 15.871 1.00 97.50 91 GLU A N 1
ATOM 683 C CA . GLU A 1 91 ? 9.069 1.267 16.797 1.00 97.50 91 GLU A CA 1
ATOM 684 C C . GLU A 1 91 ? 8.356 2.487 17.409 1.00 97.50 91 GLU A C 1
ATOM 686 O O . GLU A 1 91 ? 8.521 2.833 18.588 1.00 97.50 91 GLU A O 1
ATOM 691 N N . LYS A 1 92 ? 7.515 3.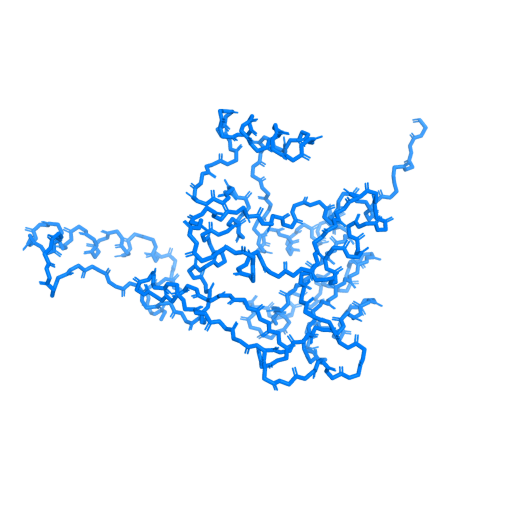160 16.620 1.00 98.12 92 LYS A N 1
ATOM 692 C CA . LYS A 1 92 ? 6.728 4.312 17.073 1.00 98.12 92 LYS A CA 1
ATOM 693 C C . LYS A 1 92 ? 5.607 3.911 18.021 1.00 98.12 92 LYS A C 1
ATOM 695 O O . LYS A 1 92 ? 5.298 4.689 18.922 1.00 98.12 92 LYS A O 1
ATOM 700 N N . ILE A 1 93 ? 5.065 2.704 17.895 1.00 98.19 93 ILE A N 1
ATOM 701 C CA . ILE A 1 93 ? 4.135 2.144 18.877 1.00 98.19 93 ILE A CA 1
ATOM 702 C C . ILE A 1 93 ? 4.865 1.883 20.196 1.00 98.19 93 ILE A C 1
ATOM 704 O O . ILE A 1 93 ? 4.418 2.331 21.252 1.00 98.19 93 ILE A O 1
ATOM 708 N N . HIS A 1 94 ? 6.040 1.246 20.161 1.00 98.19 94 HIS A N 1
ATOM 709 C CA . HIS A 1 94 ? 6.804 0.980 21.383 1.00 98.19 94 HIS A CA 1
ATOM 710 C C . HIS A 1 94 ? 7.213 2.242 22.141 1.00 98.19 94 HIS A C 1
ATOM 712 O O . HIS A 1 94 ? 7.201 2.232 23.374 1.00 98.19 94 HIS A O 1
ATOM 718 N N . SER A 1 95 ? 7.554 3.310 21.418 1.00 97.88 95 SER A N 1
ATOM 719 C CA . SER A 1 95 ? 7.882 4.620 21.996 1.00 97.88 95 SER A CA 1
ATOM 720 C C . SER A 1 95 ? 6.655 5.467 22.362 1.00 97.88 95 SER A C 1
ATOM 722 O O . SER A 1 95 ? 6.819 6.579 22.860 1.00 97.88 95 SER A O 1
ATOM 724 N N . GLY A 1 96 ? 5.436 4.968 22.131 1.00 97.19 96 GLY A N 1
ATOM 725 C CA . GLY A 1 96 ? 4.182 5.658 22.446 1.00 97.19 96 GLY A CA 1
ATOM 726 C C . GLY A 1 96 ? 3.845 6.833 21.522 1.00 97.19 96 GLY A C 1
ATOM 727 O O . GLY A 1 96 ? 2.944 7.606 21.837 1.00 97.19 96 GLY A O 1
ATOM 728 N N . GLN A 1 97 ? 4.553 6.987 20.399 1.00 97.75 97 GLN A N 1
ATOM 729 C CA . GLN A 1 97 ? 4.340 8.060 19.417 1.00 97.75 97 GLN A CA 1
ATOM 730 C C . GLN A 1 97 ? 3.260 7.715 18.383 1.00 97.75 97 GLN A C 1
ATOM 732 O O . GLN A 1 97 ? 2.656 8.620 17.811 1.00 97.75 97 GLN A O 1
ATOM 737 N N . LEU A 1 98 ? 3.016 6.425 18.137 1.00 98.06 98 LEU A N 1
ATOM 738 C CA . LEU A 1 98 ? 1.919 5.940 17.303 1.00 98.06 98 LEU A CA 1
ATOM 739 C C . LEU A 1 98 ? 0.902 5.229 18.191 1.00 98.06 98 LEU A C 1
ATOM 741 O O . LEU A 1 98 ? 1.237 4.266 18.875 1.00 98.06 98 LEU A O 1
ATOM 745 N N . LYS A 1 99 ? -0.327 5.749 18.199 1.00 97.94 99 LYS A N 1
ATOM 746 C CA . LYS A 1 99 ? -1.381 5.327 19.131 1.00 97.94 99 LYS A CA 1
ATOM 747 C C . LYS A 1 99 ? -2.514 4.553 18.496 1.00 97.94 99 LYS A C 1
ATOM 749 O O . LYS A 1 99 ? -3.150 3.755 19.173 1.00 97.94 99 LYS A O 1
ATOM 754 N N . ALA A 1 100 ? -2.741 4.774 17.209 1.00 98.00 100 ALA A N 1
ATOM 755 C CA . ALA A 1 100 ? -3.776 4.084 16.476 1.00 98.00 100 ALA A CA 1
ATOM 756 C C . ALA A 1 100 ? -3.252 3.560 15.149 1.00 98.00 100 ALA A C 1
ATOM 758 O O . ALA A 1 100 ? -2.446 4.220 14.487 1.00 98.00 100 ALA A O 1
ATOM 759 N N . MET A 1 101 ? -3.740 2.390 14.754 1.00 97.62 101 MET A N 1
ATOM 760 C CA . MET A 1 101 ? -3.343 1.738 13.515 1.00 97.62 101 MET A CA 1
ATOM 761 C C . MET A 1 101 ? -4.556 1.123 12.817 1.00 97.62 101 MET A C 1
ATOM 763 O O . MET A 1 101 ? -5.456 0.589 13.459 1.00 97.62 101 MET A O 1
ATOM 767 N N . TYR A 1 102 ? -4.569 1.208 11.487 1.00 97.94 102 TYR A N 1
ATOM 768 C CA . TYR A 1 102 ? -5.542 0.536 10.630 1.00 97.94 102 TYR A CA 1
ATOM 769 C C . TYR A 1 102 ? -4.772 -0.390 9.696 1.00 97.94 102 TYR A C 1
ATOM 771 O O . TYR A 1 102 ? -4.094 0.080 8.780 1.00 97.94 102 TYR A O 1
ATOM 779 N N . VAL A 1 103 ? -4.902 -1.697 9.897 1.00 97.06 103 VAL A N 1
ATOM 780 C CA . VAL A 1 103 ? -4.328 -2.719 9.015 1.00 97.06 103 VAL A CA 1
ATOM 781 C C . VAL A 1 103 ? -5.415 -3.262 8.098 1.00 97.06 103 VAL A C 1
ATOM 783 O O . VAL A 1 103 ? -6.542 -3.511 8.518 1.00 97.06 103 VAL A O 1
ATOM 786 N N . LYS A 1 104 ? -5.086 -3.432 6.818 1.00 96.25 104 LYS A N 1
ATOM 787 C CA . LYS A 1 104 ? -6.002 -3.965 5.811 1.00 96.25 104 LYS A CA 1
ATOM 788 C C . LYS A 1 104 ? -5.339 -5.112 5.060 1.00 96.25 104 LYS A C 1
ATOM 790 O O . LYS A 1 104 ? -4.427 -4.862 4.275 1.00 96.25 104 LYS A O 1
ATOM 795 N N . GLY A 1 105 ? -5.896 -6.312 5.206 1.00 94.94 105 GLY A N 1
ATOM 796 C CA . GLY A 1 105 ? -5.538 -7.495 4.426 1.00 94.94 105 GLY A CA 1
ATOM 797 C C . GLY A 1 105 ? -4.066 -7.883 4.541 1.00 94.94 105 GLY A C 1
ATOM 798 O O . GLY A 1 105 ? -3.477 -8.259 3.530 1.00 94.94 105 GLY A O 1
ATOM 799 N N . GLU A 1 106 ? -3.485 -7.745 5.736 1.00 94.56 106 GLU A N 1
ATOM 800 C CA . GLU A 1 106 ? -2.084 -8.054 6.032 1.00 94.56 106 GLU A CA 1
ATOM 801 C C . GLU A 1 106 ? -1.992 -8.826 7.358 1.00 94.56 106 GLU A C 1
ATOM 803 O O . GLU A 1 106 ? -2.667 -8.479 8.325 1.00 94.56 106 GLU A O 1
ATOM 808 N N . GLU A 1 107 ? -1.137 -9.851 7.410 1.00 93.94 107 GLU A N 1
ATOM 809 C CA . GLU A 1 107 ? -0.986 -10.775 8.547 1.00 93.94 107 GLU A CA 1
ATOM 810 C C . GLU A 1 107 ? 0.378 -10.587 9.241 1.00 93.94 107 GLU A C 1
ATOM 812 O O . GLU A 1 107 ? 1.215 -11.487 9.340 1.00 93.94 107 GLU A O 1
ATOM 817 N N . MET A 1 108 ? 0.628 -9.369 9.711 1.00 90.38 108 MET A N 1
ATOM 818 C CA . MET A 1 108 ? 1.892 -8.985 10.352 1.00 90.38 108 MET A CA 1
ATOM 819 C C . MET A 1 108 ? 2.170 -9.767 11.648 1.00 90.38 108 MET A C 1
ATOM 821 O O . MET A 1 108 ? 3.316 -10.071 11.963 1.00 90.38 108 MET A O 1
ATOM 825 N N . GLY A 1 109 ? 1.128 -10.173 12.374 1.00 91.19 109 GLY A N 1
ATOM 826 C CA . GLY A 1 109 ? 1.216 -10.980 13.590 1.00 91.19 109 GLY A CA 1
ATOM 827 C C . GLY A 1 109 ? 1.796 -12.386 13.386 1.00 91.19 109 GLY A C 1
ATOM 828 O O . GLY A 1 109 ? 2.110 -13.047 14.377 1.00 91.19 109 GLY A O 1
ATOM 829 N N . LEU A 1 110 ? 1.964 -12.852 12.145 1.00 93.00 110 LEU A N 1
ATOM 830 C CA . LEU A 1 110 ? 2.592 -14.141 11.841 1.00 93.00 110 LEU A CA 1
ATOM 831 C C . LEU A 1 110 ? 3.820 -14.016 10.932 1.00 93.00 110 LEU A C 1
ATOM 833 O O . LEU A 1 110 ? 4.770 -14.779 11.107 1.00 93.00 110 LEU A O 1
ATOM 837 N N . VAL A 1 111 ? 3.789 -13.117 9.941 1.00 91.25 111 VAL A N 1
ATOM 838 C CA . VAL A 1 111 ? 4.787 -13.101 8.853 1.00 91.25 111 VAL A CA 1
ATOM 839 C C . VAL A 1 111 ? 5.908 -12.081 9.040 1.00 91.25 111 VAL A C 1
ATOM 841 O O . VAL A 1 111 ? 6.947 -12.215 8.386 1.00 91.25 111 VAL A O 1
ATOM 844 N N . ASP A 1 112 ? 5.732 -11.082 9.910 1.00 92.00 112 ASP A N 1
ATOM 845 C CA . ASP A 1 112 ? 6.783 -10.099 10.166 1.00 92.00 112 ASP A CA 1
ATOM 846 C C . ASP A 1 112 ? 7.949 -10.699 10.962 1.00 92.00 112 ASP A C 1
ATOM 848 O O . ASP A 1 112 ? 7.845 -11.692 11.688 1.00 92.00 112 ASP A O 1
ATOM 852 N N . SER A 1 113 ? 9.114 -10.067 10.813 1.00 89.06 113 SER A N 1
ATOM 853 C CA . SER A 1 113 ? 10.320 -10.476 11.527 1.00 89.06 113 SER A CA 1
ATOM 854 C C . SER A 1 113 ? 10.197 -10.151 13.015 1.00 89.06 113 SER A C 1
ATOM 856 O O . SER A 1 113 ? 9.854 -9.033 13.379 1.00 89.06 113 SER A O 1
ATOM 858 N N . ASN A 1 114 ? 10.550 -11.116 13.871 1.00 95.25 114 ASN A N 1
ATOM 859 C CA . ASN A 1 114 ? 10.445 -11.011 15.331 1.00 95.25 114 ASN A CA 1
ATOM 860 C C . ASN A 1 114 ? 9.004 -10.767 15.823 1.00 95.25 114 ASN A C 1
ATOM 862 O O . ASN A 1 114 ? 8.663 -9.709 16.349 1.00 95.25 114 ASN A O 1
ATOM 866 N N . ILE A 1 115 ? 8.177 -11.805 15.704 1.00 95.38 115 ILE A N 1
ATOM 867 C CA . ILE A 1 115 ? 6.754 -11.806 16.081 1.00 95.38 115 ILE A CA 1
ATOM 868 C C . ILE A 1 115 ? 6.530 -11.298 17.515 1.00 95.38 115 ILE A C 1
ATOM 870 O O . ILE A 1 115 ? 5.599 -10.537 17.749 1.00 95.38 115 ILE A O 1
ATOM 874 N N . ASN A 1 116 ? 7.393 -11.667 18.467 1.00 96.31 116 ASN A N 1
ATOM 875 C CA . ASN A 1 116 ? 7.238 -11.256 19.867 1.00 96.31 116 ASN A CA 1
ATOM 876 C C . ASN A 1 116 ? 7.342 -9.733 20.033 1.00 96.31 116 ASN A C 1
ATOM 878 O O . ASN A 1 116 ? 6.620 -9.150 20.837 1.00 96.31 116 ASN A O 1
ATOM 882 N N . HIS A 1 117 ? 8.229 -9.091 19.265 1.00 96.94 117 HIS A N 1
ATOM 883 C CA . HIS A 1 117 ? 8.371 -7.634 19.246 1.00 96.94 117 HIS A CA 1
ATOM 884 C C . HIS A 1 117 ? 7.119 -6.975 18.672 1.00 96.94 117 HIS A C 1
ATOM 886 O O . HIS A 1 117 ? 6.544 -6.094 19.300 1.00 96.94 117 HIS A O 1
ATOM 892 N N . VAL A 1 118 ? 6.632 -7.483 17.537 1.00 97.38 118 VAL A N 1
ATOM 893 C CA . VAL A 1 118 ? 5.402 -6.996 16.894 1.00 97.38 118 VAL A CA 1
ATOM 894 C C . VAL A 1 118 ? 4.188 -7.137 17.820 1.00 97.38 118 VAL A C 1
ATOM 896 O O . VAL A 1 118 ? 3.445 -6.175 18.002 1.00 97.38 118 VAL A O 1
ATOM 899 N N . HIS A 1 119 ? 4.011 -8.294 18.466 1.00 97.75 119 HIS A N 1
ATOM 900 C CA . HIS A 1 119 ? 2.903 -8.544 19.403 1.00 97.75 119 HIS A CA 1
ATOM 901 C C . HIS A 1 119 ? 2.959 -7.590 20.597 1.00 97.75 119 HIS A C 1
ATOM 903 O O . HIS A 1 119 ? 1.966 -6.940 20.913 1.00 97.75 119 HIS A O 1
ATOM 909 N N . ALA A 1 120 ? 4.141 -7.420 21.196 1.00 97.81 120 ALA A N 1
ATOM 910 C CA . ALA A 1 120 ? 4.344 -6.471 22.290 1.00 97.81 120 ALA A CA 1
ATOM 911 C C . ALA A 1 120 ? 4.131 -5.006 21.867 1.00 97.81 120 ALA A C 1
ATOM 913 O O . ALA A 1 120 ? 3.977 -4.133 22.723 1.00 97.81 120 ALA A O 1
ATOM 914 N N . ALA A 1 121 ? 4.185 -4.700 20.569 1.00 97.81 121 ALA A N 1
ATOM 915 C CA . ALA A 1 121 ? 3.809 -3.396 20.046 1.00 97.81 121 ALA A CA 1
ATOM 916 C C . ALA A 1 121 ? 2.284 -3.283 19.994 1.00 97.81 121 ALA A C 1
ATOM 918 O O . ALA A 1 121 ? 1.733 -2.332 20.536 1.00 97.81 121 ALA A O 1
ATOM 919 N N . TYR A 1 122 ? 1.591 -4.264 19.417 1.00 97.44 122 TYR A N 1
ATOM 920 C CA . TYR A 1 122 ? 0.132 -4.234 19.283 1.00 97.44 122 TYR A CA 1
ATOM 921 C C . TYR A 1 122 ? -0.595 -4.089 20.619 1.00 97.44 122 TYR A C 1
ATOM 923 O O . TYR A 1 122 ? -1.517 -3.286 20.706 1.00 97.44 122 TYR A O 1
ATOM 931 N N . GLU A 1 123 ? -0.114 -4.735 21.682 1.00 97.31 123 GLU A N 1
ATOM 932 C CA . GLU A 1 123 ? -0.663 -4.581 23.041 1.00 97.31 123 GLU A CA 1
ATOM 933 C C . GLU A 1 123 ? -0.543 -3.154 23.620 1.00 97.31 123 GLU A C 1
ATOM 935 O O . GLU A 1 123 ? -1.174 -2.842 24.628 1.00 97.31 123 GLU A O 1
ATOM 940 N N . LYS A 1 124 ? 0.273 -2.278 23.017 1.00 98.00 124 LYS A N 1
ATOM 941 C CA . LYS A 1 124 ? 0.463 -0.876 23.435 1.00 98.00 124 LYS A CA 1
ATOM 942 C C . LYS A 1 124 ? -0.350 0.127 22.615 1.00 98.00 124 LYS A C 1
ATOM 944 O O . LYS A 1 124 ? -0.264 1.325 22.899 1.00 98.00 124 LYS A O 1
ATOM 949 N N . LEU A 1 125 ? -1.049 -0.316 21.569 1.00 98.00 125 LEU A N 1
ATOM 950 C CA . LEU A 1 125 ? -1.927 0.559 20.798 1.00 98.00 125 LEU A CA 1
ATOM 951 C C . LEU A 1 125 ? -3.119 0.977 21.662 1.00 98.00 125 LEU A C 1
ATOM 953 O O . LEU A 1 125 ? -3.680 0.171 22.394 1.00 98.00 125 LEU A O 1
ATOM 957 N N . ASP A 1 126 ? -3.511 2.243 21.546 1.00 98.31 126 ASP A N 1
ATOM 958 C CA . ASP A 1 126 ? -4.713 2.753 22.206 1.00 98.31 126 ASP A CA 1
ATOM 959 C C . ASP A 1 126 ? -5.970 2.407 21.379 1.00 98.31 126 ASP A C 1
ATOM 961 O O . ASP A 1 126 ? -7.075 2.383 21.917 1.00 98.31 126 ASP A O 1
ATOM 965 N N . PHE A 1 127 ? -5.808 2.192 20.064 1.00 98.50 127 PHE A N 1
ATOM 966 C CA . PHE A 1 127 ? -6.884 1.765 19.170 1.00 98.50 127 PHE A CA 1
ATOM 967 C C . PHE A 1 127 ? -6.363 1.034 17.923 1.00 98.50 127 PHE A C 1
ATOM 969 O O . PHE A 1 127 ? -5.597 1.594 17.131 1.00 98.50 127 PHE A O 1
ATOM 976 N N . PHE A 1 128 ? -6.814 -0.194 17.691 1.00 98.38 128 PHE A N 1
ATOM 977 C CA . PHE A 1 128 ? -6.373 -1.024 16.578 1.00 98.38 128 PHE A CA 1
ATOM 978 C C . PHE A 1 128 ? -7.548 -1.554 15.748 1.00 98.38 128 PHE A C 1
ATOM 980 O O . PHE A 1 128 ? -8.417 -2.276 16.234 1.00 98.38 128 PHE A O 1
ATOM 987 N N . VAL A 1 129 ? -7.556 -1.205 14.459 1.00 98.50 129 VAL A N 1
ATOM 988 C CA . VAL A 1 129 ? -8.535 -1.687 13.479 1.00 98.50 129 VAL A CA 1
ATOM 989 C C . VAL A 1 129 ? -7.871 -2.664 12.521 1.00 98.50 129 VAL A C 1
ATOM 991 O O . VAL A 1 129 ? -6.841 -2.347 11.919 1.00 98.50 129 VAL A O 1
ATOM 994 N N . VAL A 1 130 ? -8.505 -3.816 12.314 1.00 98.38 130 VAL A N 1
ATOM 995 C CA . VAL A 1 130 ? -8.098 -4.797 11.307 1.00 98.38 130 VAL A CA 1
ATOM 996 C C . VAL A 1 130 ? -9.247 -5.046 10.339 1.00 98.38 130 VAL A C 1
ATOM 998 O O . VAL A 1 130 ? -10.343 -5.438 10.725 1.00 98.38 130 VAL A O 1
ATOM 1001 N N . GLN A 1 131 ? -9.000 -4.810 9.055 1.00 98.25 131 GLN A N 1
ATOM 1002 C CA . GLN A 1 131 ? -9.908 -5.157 7.970 1.00 98.25 131 GLN A CA 1
ATOM 1003 C C . GLN A 1 131 ? -9.379 -6.397 7.254 1.00 98.25 131 GLN A C 1
ATOM 1005 O O . GLN A 1 131 ? -8.359 -6.318 6.567 1.00 98.25 131 GLN A O 1
ATOM 1010 N N . ASP A 1 132 ? -10.076 -7.522 7.380 1.00 97.00 132 ASP A N 1
ATOM 1011 C CA . ASP A 1 132 ? -9.596 -8.813 6.885 1.00 97.00 132 ASP A CA 1
ATOM 1012 C C . ASP A 1 132 ? -10.759 -9.733 6.476 1.00 97.00 132 ASP A C 1
ATOM 1014 O O . ASP A 1 132 ? -11.918 -9.499 6.822 1.00 97.00 132 ASP A O 1
ATOM 1018 N N . ILE A 1 133 ? -10.443 -10.760 5.690 1.00 96.50 133 ILE A N 1
ATOM 1019 C CA . ILE A 1 133 ? -11.371 -11.806 5.240 1.00 96.50 133 ILE A CA 1
ATOM 1020 C C . ILE A 1 133 ? -11.507 -12.939 6.271 1.00 96.50 133 ILE A C 1
ATOM 1022 O O . ILE A 1 133 ? -12.503 -13.659 6.267 1.00 96.50 133 ILE A O 1
ATOM 1026 N N . PHE A 1 134 ? -10.514 -13.100 7.150 1.00 94.12 134 PHE A N 1
ATOM 1027 C CA . PHE A 1 134 ? -10.489 -14.094 8.222 1.00 94.12 134 PHE A CA 1
ATOM 1028 C C . PHE A 1 134 ? -10.153 -13.432 9.556 1.00 94.12 134 PHE A C 1
ATOM 1030 O O . PHE A 1 134 ? -9.576 -12.348 9.594 1.00 94.12 134 PHE A O 1
ATOM 1037 N N . LEU A 1 135 ? -10.465 -14.116 10.659 1.00 94.75 135 LEU A N 1
ATOM 1038 C CA . LEU A 1 135 ? -9.905 -13.762 11.959 1.00 94.75 135 LEU A CA 1
ATOM 1039 C C . LEU A 1 135 ? -8.433 -14.209 11.991 1.00 94.75 135 LEU A C 1
ATOM 1041 O O . LEU A 1 135 ? -8.130 -15.352 12.328 1.00 94.75 135 LEU A O 1
ATOM 1045 N N . SER A 1 136 ? -7.552 -13.323 11.530 1.00 95.25 136 SER A N 1
ATOM 1046 C CA . SER A 1 136 ? -6.098 -13.493 11.481 1.00 95.25 136 SER A CA 1
ATOM 1047 C C . SER A 1 136 ? -5.455 -13.412 12.867 1.00 95.25 136 SER A C 1
ATOM 1049 O O . SER A 1 136 ? -6.037 -12.861 13.803 1.00 95.25 136 SER A O 1
ATOM 1051 N N . ARG A 1 137 ? -4.209 -13.886 13.001 1.00 95.69 137 ARG A N 1
ATOM 1052 C CA . ARG A 1 137 ? -3.422 -13.705 14.233 1.00 95.69 137 ARG A CA 1
ATOM 1053 C C . ARG A 1 137 ? -3.229 -12.221 14.543 1.00 95.69 137 ARG A C 1
ATOM 1055 O O . ARG A 1 137 ? -3.198 -11.835 15.704 1.00 95.69 137 ARG A O 1
ATOM 1062 N N . THR A 1 138 ? -3.128 -11.384 13.516 1.00 96.88 138 THR A N 1
ATOM 1063 C CA . THR A 1 138 ? -3.135 -9.920 13.648 1.00 96.88 138 THR A CA 1
ATOM 1064 C C . THR A 1 138 ? -4.468 -9.402 14.194 1.00 96.88 138 THR A C 1
ATOM 1066 O O . THR A 1 138 ? -4.468 -8.573 15.102 1.00 96.88 138 THR A O 1
ATOM 1069 N N . ALA A 1 139 ? -5.600 -9.903 13.688 1.00 97.25 139 ALA A N 1
ATOM 1070 C CA . ALA A 1 139 ? -6.935 -9.491 14.128 1.00 97.25 139 ALA A CA 1
ATOM 1071 C C . ALA A 1 139 ? -7.241 -9.851 15.591 1.00 97.25 139 ALA A C 1
ATOM 1073 O O . ALA A 1 139 ? -8.057 -9.178 16.210 1.00 97.25 139 ALA A O 1
ATOM 1074 N N . GLU A 1 140 ? -6.573 -10.854 16.168 1.00 96.81 140 GLU A N 1
ATOM 1075 C CA . GLU A 1 140 ? -6.714 -11.201 17.592 1.00 96.81 140 GLU A CA 1
ATOM 1076 C C . GLU A 1 140 ? -6.272 -10.075 18.545 1.00 96.81 140 GLU A C 1
ATOM 1078 O O . GLU A 1 140 ? -6.708 -10.052 19.693 1.00 96.81 140 GLU A O 1
ATOM 1083 N N . PHE A 1 141 ? -5.441 -9.134 18.080 1.00 97.44 141 PHE A N 1
ATOM 1084 C CA . PHE A 1 141 ? -5.032 -7.952 18.848 1.00 97.44 141 PHE A CA 1
ATOM 1085 C C . PHE A 1 141 ? -5.926 -6.726 18.601 1.00 97.44 141 PHE A C 1
ATOM 1087 O O . PHE A 1 141 ? -5.708 -5.686 19.217 1.00 97.44 141 PHE A O 1
ATOM 1094 N N . ALA A 1 142 ? -6.872 -6.798 17.661 1.00 98.00 142 ALA A N 1
ATOM 1095 C CA . ALA A 1 142 ? -7.644 -5.642 17.224 1.00 98.00 142 ALA A CA 1
ATOM 1096 C C . ALA A 1 142 ? -8.806 -5.326 18.175 1.00 98.00 142 ALA A C 1
ATOM 1098 O O . ALA A 1 142 ? -9.521 -6.221 18.622 1.00 98.00 142 ALA A O 1
ATOM 1099 N N . ASP A 1 143 ? -9.070 -4.038 18.383 1.00 98.50 143 ASP A N 1
ATOM 1100 C CA . ASP A 1 143 ? -10.288 -3.568 19.050 1.00 98.50 143 ASP A CA 1
ATOM 1101 C C . ASP A 1 143 ? -11.509 -3.686 18.130 1.00 98.50 143 ASP A C 1
ATOM 1103 O O . ASP A 1 143 ? -12.635 -3.908 18.579 1.00 98.50 143 ASP A O 1
ATOM 1107 N N . VAL A 1 144 ? -11.294 -3.511 16.821 1.00 98.12 144 VAL A N 1
ATOM 1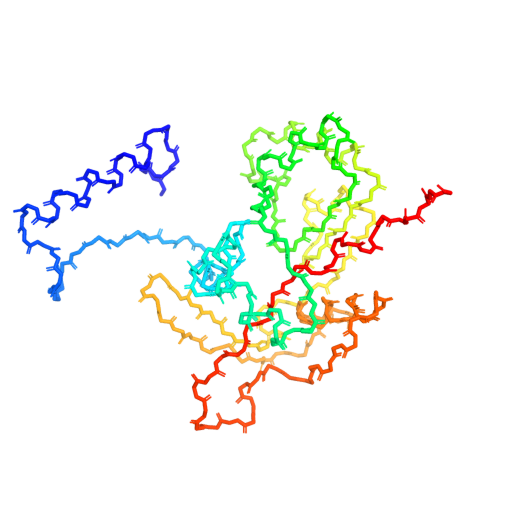108 C CA . VAL A 1 144 ? -12.343 -3.578 15.801 1.00 98.12 144 VAL A CA 1
ATOM 1109 C C . VAL A 1 144 ? -11.875 -4.424 14.626 1.00 98.12 144 VAL A C 1
ATOM 1111 O O . VAL A 1 144 ? -10.873 -4.112 13.980 1.00 98.12 144 VAL A O 1
ATOM 1114 N N . VAL A 1 145 ? -12.666 -5.443 14.290 1.00 98.00 145 VAL A N 1
ATOM 1115 C CA . VAL A 1 145 ? -12.485 -6.245 13.077 1.00 98.00 145 VAL A CA 1
ATOM 1116 C C . VAL A 1 145 ? -13.578 -5.895 12.068 1.00 98.00 145 VAL A C 1
ATOM 1118 O O . VAL A 1 145 ? -14.767 -5.990 12.369 1.00 98.00 145 VAL A O 1
ATOM 1121 N N . LEU A 1 146 ? -13.178 -5.477 10.866 1.00 98.19 146 LEU A N 1
ATOM 1122 C CA . LEU A 1 146 ? -14.078 -5.118 9.769 1.00 98.19 146 LEU A CA 1
ATOM 1123 C C . LEU A 1 146 ? -14.050 -6.219 8.693 1.00 98.19 146 LEU A C 1
ATOM 1125 O O . LEU A 1 146 ? -13.020 -6.382 8.033 1.00 98.19 146 LEU A O 1
ATOM 1129 N N . PRO A 1 147 ? -15.150 -6.969 8.483 1.00 97.62 147 PRO A N 1
ATOM 1130 C CA . PRO A 1 147 ? -15.153 -8.121 7.585 1.00 97.62 147 PRO A CA 1
ATOM 1131 C C . PRO A 1 147 ? -15.083 -7.687 6.115 1.00 97.62 147 PRO A C 1
ATOM 1133 O O . PRO A 1 147 ? -16.013 -7.081 5.576 1.00 97.62 147 PRO A O 1
ATOM 1136 N N . ALA A 1 148 ? -13.980 -8.017 5.448 1.00 97.56 148 ALA A N 1
ATOM 1137 C CA . ALA A 1 148 ? -13.776 -7.752 4.029 1.00 97.56 148 ALA A CA 1
ATOM 1138 C C . ALA A 1 148 ? -14.225 -8.938 3.165 1.00 97.56 148 ALA A C 1
ATOM 1140 O O . ALA A 1 148 ? -14.160 -10.090 3.584 1.00 97.56 148 ALA A O 1
ATOM 1141 N N . SER A 1 149 ? -14.636 -8.670 1.926 1.00 97.12 149 SER A N 1
ATOM 1142 C CA . SER A 1 149 ? -14.980 -9.732 0.973 1.00 97.12 149 SER A CA 1
ATOM 1143 C C . SER A 1 149 ? -13.733 -10.277 0.249 1.00 97.12 149 SER A C 1
ATOM 1145 O O . SER A 1 149 ? -12.865 -9.490 -0.163 1.00 97.12 149 SER A O 1
ATOM 1147 N N . PRO A 1 150 ? -13.620 -11.598 0.016 1.00 95.88 150 PRO A N 1
ATOM 1148 C CA . PRO A 1 150 ? -12.571 -12.197 -0.808 1.00 95.88 150 PRO A CA 1
ATOM 1149 C C . PRO A 1 150 ? -12.719 -11.833 -2.295 1.00 95.88 150 PRO A C 1
ATOM 1151 O O . PRO A 1 150 ? -13.665 -11.174 -2.721 1.00 95.88 150 PRO A O 1
ATOM 1154 N N . SER A 1 151 ? -11.748 -12.236 -3.121 1.00 94.12 151 SER A N 1
ATOM 1155 C CA . SER A 1 151 ? -11.676 -11.842 -4.538 1.00 94.12 151 SER A CA 1
ATOM 1156 C C . SER A 1 151 ? -12.880 -12.275 -5.381 1.00 94.12 151 SER A C 1
ATOM 1158 O O . SER A 1 151 ? -13.261 -11.537 -6.278 1.00 94.12 151 SER A O 1
ATOM 1160 N N . LEU A 1 152 ? -13.499 -13.426 -5.111 1.00 95.25 152 LEU A N 1
ATOM 1161 C CA . LEU A 1 152 ? -14.648 -13.906 -5.896 1.00 95.25 152 LEU A CA 1
ATOM 1162 C C . LEU A 1 152 ? -15.964 -13.192 -5.550 1.00 95.25 152 LEU A C 1
ATOM 1164 O O . LEU A 1 152 ? -16.922 -13.264 -6.317 1.00 95.25 152 LEU A O 1
ATOM 1168 N N . GLU A 1 153 ? -15.993 -12.482 -4.427 1.00 96.12 153 GLU A N 1
ATOM 1169 C CA . GLU A 1 153 ? -17.151 -11.742 -3.915 1.00 96.12 153 GLU A CA 1
ATOM 1170 C C . GLU A 1 153 ? -17.064 -10.239 -4.218 1.00 96.12 153 GLU A C 1
ATOM 1172 O O . GLU A 1 153 ? -17.906 -9.446 -3.804 1.00 96.12 153 GLU A O 1
ATOM 1177 N N . LYS A 1 154 ? -16.031 -9.818 -4.957 1.00 92.94 154 LYS A N 1
ATOM 1178 C CA . LYS A 1 154 ? -15.837 -8.428 -5.365 1.00 92.94 154 LYS A CA 1
ATOM 1179 C C . LYS A 1 154 ? -15.331 -8.330 -6.791 1.00 92.94 154 LYS A C 1
ATOM 1181 O O . LYS A 1 154 ? -14.804 -9.267 -7.376 1.00 92.94 154 LYS A O 1
ATOM 1186 N N . GLU A 1 155 ? -15.457 -7.139 -7.349 1.00 92.88 155 GLU A N 1
ATOM 1187 C CA . GLU A 1 155 ? -14.874 -6.798 -8.638 1.00 92.88 155 GLU A CA 1
ATOM 1188 C C . GLU A 1 155 ? -13.690 -5.841 -8.472 1.00 92.88 155 GLU A C 1
ATOM 1190 O O . GLU A 1 155 ? -13.577 -5.105 -7.492 1.00 92.88 155 GLU A O 1
ATOM 1195 N N . GLY A 1 156 ? -12.791 -5.830 -9.453 1.00 93.62 156 GLY A N 1
ATOM 1196 C CA . GLY A 1 156 ? -11.635 -4.939 -9.434 1.00 93.62 156 GLY A CA 1
ATOM 1197 C C . GLY A 1 156 ? -10.616 -5.285 -10.504 1.00 93.62 156 GLY A C 1
ATOM 1198 O O . GLY A 1 156 ? -10.967 -5.818 -11.558 1.00 93.62 156 GLY A O 1
ATOM 1199 N N . THR A 1 157 ? -9.353 -4.979 -10.239 1.00 95.00 157 THR A N 1
ATOM 1200 C CA . THR A 1 157 ? -8.229 -5.347 -11.101 1.00 95.00 157 THR A CA 1
ATOM 1201 C C . THR A 1 157 ? -7.028 -5.750 -10.262 1.00 95.00 157 THR A C 1
ATOM 1203 O O . THR A 1 157 ? -6.803 -5.171 -9.200 1.00 95.00 157 THR A O 1
ATOM 1206 N N . PHE A 1 158 ? -6.221 -6.670 -10.780 1.00 96.12 158 PHE A N 1
ATOM 1207 C CA . PHE A 1 158 ? -4.875 -6.932 -10.280 1.00 96.12 158 PHE A CA 1
ATOM 1208 C C . PHE A 1 158 ? -3.843 -6.559 -11.336 1.00 96.12 158 PHE A C 1
ATOM 1210 O O . PHE A 1 158 ? -4.051 -6.824 -12.517 1.00 96.12 158 PHE A O 1
ATOM 1217 N N . THR A 1 159 ? -2.731 -5.970 -10.914 1.00 96.50 159 THR A N 1
ATOM 1218 C CA . THR A 1 159 ? -1.539 -5.814 -11.743 1.00 96.50 159 THR A CA 1
ATOM 1219 C C . THR A 1 159 ? -0.528 -6.871 -11.320 1.00 96.50 159 THR A C 1
ATOM 1221 O O . THR A 1 159 ? -0.076 -6.877 -10.173 1.00 96.50 159 THR A O 1
ATOM 1224 N N . ASN A 1 160 ? -0.181 -7.769 -12.240 1.00 94.81 160 ASN A N 1
ATOM 1225 C CA . ASN A 1 160 ? 0.736 -8.877 -11.974 1.00 94.81 160 ASN A CA 1
ATOM 1226 C C . ASN A 1 160 ? 2.220 -8.469 -12.136 1.00 94.81 160 ASN A C 1
ATOM 1228 O O . ASN A 1 160 ? 2.548 -7.325 -12.460 1.00 94.81 160 ASN A O 1
ATOM 1232 N N . THR A 1 161 ? 3.132 -9.425 -11.944 1.00 94.38 161 THR A N 1
ATOM 1233 C CA . THR A 1 161 ? 4.595 -9.232 -12.011 1.00 94.38 161 THR A CA 1
ATOM 1234 C C . THR A 1 161 ? 5.104 -8.662 -13.340 1.00 94.38 161 THR A C 1
ATOM 1236 O O . THR A 1 161 ? 6.037 -7.862 -13.343 1.00 94.38 161 THR A O 1
ATOM 1239 N N . GLU A 1 162 ? 4.496 -9.015 -14.474 1.00 94.06 162 GLU A N 1
ATOM 1240 C CA . GLU A 1 162 ? 4.870 -8.463 -15.789 1.00 94.06 162 GLU A CA 1
ATOM 1241 C C . GLU A 1 162 ? 4.196 -7.110 -16.082 1.00 94.06 162 GLU A C 1
ATOM 1243 O O . GLU A 1 162 ? 4.275 -6.604 -17.201 1.00 94.06 162 GLU A O 1
ATOM 1248 N N . ARG A 1 163 ? 3.559 -6.505 -15.070 1.00 95.31 163 ARG A N 1
ATOM 1249 C CA . ARG A 1 163 ? 2.805 -5.244 -15.141 1.00 95.31 163 ARG A CA 1
ATOM 1250 C C . ARG A 1 163 ? 1.511 -5.337 -15.956 1.00 95.31 163 ARG A C 1
ATOM 1252 O O . ARG A 1 163 ? 0.965 -4.318 -16.374 1.00 95.31 163 ARG A O 1
ATOM 1259 N N . ARG A 1 164 ? 0.982 -6.545 -16.175 1.00 96.00 164 ARG A N 1
ATOM 1260 C CA . ARG A 1 164 ? -0.306 -6.738 -16.850 1.00 96.00 164 ARG A CA 1
ATOM 1261 C C . ARG A 1 164 ? -1.446 -6.480 -15.878 1.00 96.00 164 ARG A C 1
ATOM 1263 O O . ARG A 1 164 ? -1.531 -7.121 -14.834 1.00 96.00 164 ARG A O 1
ATOM 1270 N N . ILE A 1 165 ? -2.355 -5.594 -16.276 1.00 96.75 165 ILE A N 1
ATOM 1271 C CA . ILE A 1 165 ? -3.617 -5.357 -15.576 1.00 96.75 165 ILE A CA 1
ATOM 1272 C C . ILE A 1 165 ? -4.620 -6.430 -16.005 1.00 96.75 165 ILE A C 1
ATOM 1274 O O . ILE A 1 165 ? -4.935 -6.570 -17.187 1.00 96.75 165 ILE A O 1
ATOM 1278 N N . GLN A 1 166 ? -5.122 -7.184 -15.038 1.00 95.25 166 GLN A N 1
ATOM 1279 C CA . GLN A 1 166 ? -6.095 -8.253 -15.208 1.00 95.25 166 GLN A CA 1
ATOM 1280 C C . GLN A 1 166 ? -7.384 -7.882 -14.480 1.00 95.25 166 GLN A C 1
ATOM 1282 O O . GLN A 1 166 ? -7.359 -7.405 -13.346 1.00 95.25 166 GLN A O 1
ATOM 1287 N N . ARG A 1 167 ? -8.522 -8.088 -15.144 1.00 93.44 167 ARG A N 1
ATOM 1288 C CA . ARG A 1 167 ? -9.847 -7.783 -14.600 1.00 93.44 167 ARG A CA 1
ATOM 1289 C C . ARG A 1 167 ? -10.316 -8.907 -13.677 1.00 93.44 167 ARG A C 1
ATOM 1291 O O . ARG A 1 167 ? -10.236 -10.075 -14.040 1.00 93.44 167 ARG A O 1
ATOM 1298 N N . LEU A 1 168 ? -10.846 -8.522 -12.521 1.00 92.44 168 LEU A N 1
ATOM 1299 C CA . LEU A 1 168 ? -11.553 -9.387 -11.585 1.00 92.44 168 LEU A CA 1
ATOM 1300 C C . LEU A 1 168 ? -13.053 -9.094 -11.685 1.00 92.44 168 LEU A C 1
ATOM 1302 O O . LEU A 1 168 ? -13.458 -7.930 -11.598 1.00 92.44 168 LEU A O 1
ATOM 1306 N N . TYR A 1 169 ? -13.849 -10.143 -11.863 1.00 93.00 169 TYR A N 1
ATOM 1307 C CA . TYR A 1 169 ? -15.306 -10.076 -11.883 1.00 93.00 169 TYR A CA 1
ATOM 1308 C C . TYR A 1 169 ? -15.859 -10.722 -10.621 1.00 93.00 169 TYR A C 1
ATOM 1310 O O . TYR A 1 169 ? -15.358 -11.759 -10.191 1.00 93.00 169 TYR A O 1
ATOM 1318 N N . GLN A 1 170 ? -16.905 -10.112 -10.074 1.00 93.56 170 GLN A N 1
ATOM 1319 C CA . GLN A 1 170 ? -17.675 -10.706 -8.995 1.00 93.56 170 GLN A CA 1
ATOM 1320 C C . GLN A 1 170 ? -18.416 -11.942 -9.524 1.00 93.56 170 GLN A C 1
ATOM 1322 O O . GLN A 1 170 ? -19.058 -11.879 -10.575 1.00 93.56 170 GLN A O 1
ATOM 1327 N N . VAL A 1 171 ? -18.302 -13.053 -8.801 1.00 95.81 171 VAL A N 1
ATOM 1328 C CA . VAL A 1 171 ? -18.943 -14.341 -9.115 1.00 95.81 171 VAL A CA 1
ATOM 1329 C C . VAL A 1 171 ? -19.959 -14.722 -8.041 1.00 95.81 171 VAL A C 1
ATOM 1331 O O . VAL A 1 171 ? -20.997 -15.294 -8.362 1.00 95.81 171 VAL A O 1
ATOM 1334 N N . PHE A 1 172 ? -19.681 -14.374 -6.786 1.00 95.88 172 PHE A N 1
ATOM 1335 C CA . PHE A 1 172 ? -20.575 -14.582 -5.652 1.00 95.88 172 PHE A CA 1
ATOM 1336 C C . PHE A 1 172 ? -20.991 -13.243 -5.042 1.00 95.88 172 PHE A C 1
ATOM 1338 O O . PHE A 1 172 ? -20.281 -12.244 -5.166 1.00 95.88 172 PHE A O 1
ATOM 1345 N N . GLU A 1 173 ? -22.149 -13.209 -4.390 1.00 95.38 173 GLU A N 1
ATOM 1346 C CA . GLU A 1 173 ? -22.503 -12.078 -3.530 1.00 95.38 173 GLU A CA 1
ATOM 1347 C C . GLU A 1 173 ? -21.648 -12.099 -2.253 1.00 95.38 173 GLU A C 1
ATOM 1349 O O . GLU A 1 173 ? -21.308 -13.195 -1.796 1.00 95.38 173 GLU A O 1
ATOM 1354 N N . PRO A 1 174 ? -21.298 -10.929 -1.678 1.00 95.19 174 PRO A N 1
ATOM 1355 C CA . PRO A 1 174 ? -20.598 -10.856 -0.402 1.00 95.19 174 PRO A CA 1
ATOM 1356 C C . PRO A 1 174 ? -21.267 -11.702 0.678 1.00 95.19 174 PRO A C 1
ATOM 1358 O O . PRO A 1 174 ? -22.484 -11.644 0.874 1.00 95.19 174 PRO A O 1
ATOM 1361 N N . LEU A 1 175 ? -20.465 -12.490 1.389 1.00 95.12 175 LEU A N 1
ATOM 1362 C CA . LEU A 1 175 ? -20.966 -13.350 2.448 1.00 95.12 175 LEU A CA 1
ATOM 1363 C C . LEU A 1 175 ? -21.313 -12.531 3.698 1.00 95.12 175 LEU A C 1
ATOM 1365 O O . LEU A 1 175 ? -20.489 -11.761 4.198 1.00 95.12 175 LEU A O 1
ATOM 1369 N N . GLY A 1 176 ? -22.513 -12.749 4.243 1.00 95.56 176 GLY A N 1
ATOM 1370 C CA . GLY A 1 176 ? -22.962 -12.118 5.485 1.00 95.56 176 GLY A CA 1
ATOM 1371 C C . GLY A 1 176 ? -22.966 -10.591 5.396 1.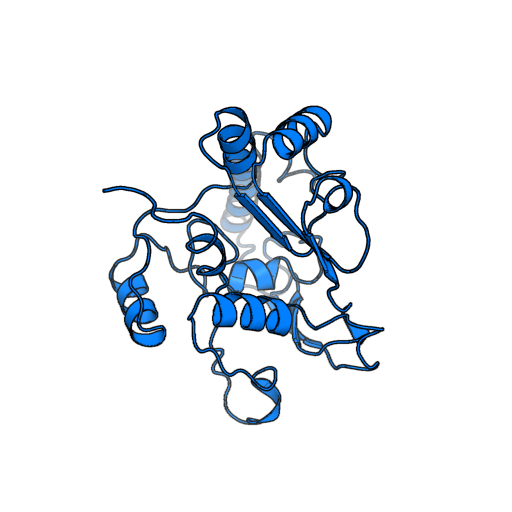00 95.56 176 GLY A C 1
ATOM 1372 O O . GLY A 1 176 ? -23.545 -10.021 4.477 1.00 95.56 176 GLY A O 1
ATOM 1373 N N . GLU A 1 177 ? -22.314 -9.936 6.358 1.00 95.06 177 GLU A N 1
ATOM 1374 C CA . GLU A 1 177 ? -22.141 -8.474 6.383 1.00 95.06 177 GLU A CA 1
ATOM 1375 C C . GLU A 1 177 ? -20.798 -8.019 5.790 1.00 95.06 177 GLU A C 1
ATOM 1377 O O . GLU A 1 177 ? -20.424 -6.850 5.926 1.00 95.06 177 GLU A O 1
ATOM 1382 N N . SER A 1 178 ? -20.052 -8.928 5.148 1.00 97.00 178 SER A N 1
ATOM 1383 C CA . SER A 1 178 ? -18.792 -8.559 4.511 1.00 97.00 178 SER A CA 1
ATOM 1384 C C . SER A 1 178 ? -19.028 -7.585 3.363 1.00 97.00 178 SER A C 1
ATOM 1386 O O . SER A 1 178 ? -20.064 -7.600 2.692 1.00 97.00 178 SER A O 1
ATOM 1388 N N . LYS A 1 179 ? -18.047 -6.717 3.132 1.00 96.44 179 LYS A N 1
ATOM 1389 C CA . LYS A 1 179 ? -18.087 -5.754 2.031 1.00 96.44 179 LYS A CA 1
ATOM 1390 C C . LYS A 1 179 ? -16.768 -5.750 1.267 1.00 96.44 179 LYS A C 1
ATOM 1392 O O . LYS A 1 179 ? -15.701 -5.948 1.859 1.00 96.44 179 LYS A O 1
ATOM 1397 N N . PRO A 1 180 ? -16.786 -5.443 -0.041 1.00 95.69 180 PRO A N 1
ATOM 1398 C CA . PRO A 1 180 ? -15.575 -5.101 -0.767 1.00 95.69 180 PRO A CA 1
ATOM 1399 C C . PRO A 1 180 ? -14.784 -4.012 -0.035 1.00 95.69 180 PRO A C 1
ATOM 1401 O O . PRO A 1 180 ? -15.352 -3.018 0.414 1.00 95.69 180 PRO A O 1
ATOM 1404 N N . ASP A 1 181 ? -13.458 -4.151 0.020 1.00 95.81 181 ASP A N 1
ATOM 1405 C CA . ASP A 1 181 ? -12.595 -3.290 0.839 1.00 95.81 181 ASP A CA 1
ATOM 1406 C C . ASP A 1 181 ? -12.810 -1.788 0.636 1.00 95.81 181 ASP A C 1
ATOM 1408 O O . ASP A 1 181 ? -12.701 -0.995 1.567 1.00 95.81 181 ASP A O 1
ATOM 1412 N N . TRP A 1 182 ? -13.072 -1.392 -0.609 1.00 93.88 182 TRP A N 1
ATOM 1413 C CA . TRP A 1 182 ? -13.260 0.002 -0.984 1.00 93.88 182 TRP A CA 1
ATOM 1414 C C . TRP A 1 182 ? -14.553 0.590 -0.407 1.00 93.88 182 TRP A C 1
ATOM 1416 O O . TRP A 1 182 ? -14.583 1.783 -0.122 1.00 93.88 182 TRP A O 1
ATOM 1426 N N . GLN A 1 183 ? -15.595 -0.226 -0.209 1.00 95.88 183 GLN A N 1
ATOM 1427 C CA . GLN A 1 183 ? -16.841 0.207 0.426 1.00 95.88 183 GLN A CA 1
ATOM 1428 C C . GLN A 1 183 ? -16.620 0.461 1.911 1.00 95.88 183 GLN A C 1
ATOM 1430 O O . GLN A 1 183 ? -17.035 1.504 2.400 1.00 95.88 183 GLN A O 1
ATOM 1435 N N . ILE A 1 184 ? -15.897 -0.431 2.596 1.00 97.00 184 ILE A N 1
ATOM 1436 C CA . ILE A 1 184 ? -15.543 -0.264 4.013 1.00 97.00 184 ILE A CA 1
ATOM 1437 C C . ILE A 1 184 ? -14.759 1.038 4.202 1.00 97.00 184 ILE A C 1
ATOM 1439 O O . ILE A 1 184 ? -15.160 1.895 4.985 1.00 97.00 184 ILE A O 1
ATOM 1443 N N . ILE A 1 185 ? -13.696 1.238 3.414 1.00 96.44 185 ILE A N 1
ATOM 1444 C CA . ILE A 1 185 ? -12.888 2.465 3.463 1.00 96.44 185 ILE A CA 1
ATOM 1445 C C . ILE A 1 185 ? -13.745 3.704 3.183 1.00 96.44 185 ILE A C 1
ATOM 1447 O O . ILE A 1 185 ? -13.601 4.713 3.868 1.00 96.44 185 ILE A O 1
ATOM 1451 N N . MET A 1 186 ? -14.632 3.648 2.186 1.00 95.88 186 MET A N 1
ATOM 1452 C CA . MET A 1 186 ? -15.516 4.762 1.845 1.00 95.88 186 MET A CA 1
ATOM 1453 C C . MET A 1 186 ? -16.500 5.078 2.975 1.00 95.88 186 MET A C 1
ATOM 1455 O O . MET A 1 186 ? -16.688 6.245 3.302 1.00 95.88 186 MET A O 1
ATOM 1459 N N . GLU A 1 187 ? -17.121 4.069 3.584 1.00 96.56 187 GLU A N 1
ATOM 1460 C CA . GLU A 1 187 ? -18.045 4.247 4.707 1.00 96.56 187 GLU A CA 1
ATOM 1461 C C . GLU A 1 187 ? -17.341 4.847 5.926 1.00 96.56 187 GLU A C 1
ATOM 1463 O O . GLU A 1 187 ? -17.861 5.791 6.526 1.00 96.56 187 GLU A O 1
ATOM 1468 N N . VAL A 1 188 ? -16.140 4.357 6.254 1.00 96.75 188 VAL A N 1
ATOM 1469 C CA . VAL A 1 188 ? -15.303 4.928 7.316 1.00 96.75 188 VAL A CA 1
ATOM 1470 C C . VAL A 1 188 ? -14.957 6.378 6.978 1.00 96.75 188 VAL A C 1
ATOM 1472 O O . VAL A 1 188 ? -15.257 7.270 7.764 1.00 96.75 188 VAL A O 1
ATOM 1475 N N . ALA A 1 189 ? -14.423 6.652 5.786 1.00 95.69 189 ALA A N 1
ATOM 1476 C CA . ALA A 1 189 ? -14.077 8.008 5.358 1.00 95.69 189 ALA A CA 1
ATOM 1477 C C . ALA A 1 189 ? -15.287 8.963 5.389 1.00 95.69 189 ALA A C 1
ATOM 1479 O O . ALA A 1 189 ? -15.159 10.114 5.801 1.00 95.69 189 ALA A O 1
ATOM 1480 N N . ASN A 1 190 ? -16.479 8.493 5.018 1.00 95.75 190 ASN A N 1
ATOM 1481 C CA . ASN A 1 190 ? -17.707 9.287 5.051 1.00 95.75 190 ASN A CA 1
ATOM 1482 C C . ASN A 1 190 ? -18.186 9.590 6.465 1.00 95.75 190 ASN A C 1
ATOM 1484 O O . ASN A 1 190 ? -18.616 10.713 6.721 1.00 95.75 190 ASN A O 1
ATOM 1488 N N . LYS A 1 191 ? -18.063 8.638 7.396 1.00 96.69 191 LYS A N 1
ATOM 1489 C CA . LYS A 1 191 ? -18.297 8.899 8.825 1.00 96.69 191 LYS A CA 1
ATOM 1490 C C . LYS A 1 191 ? -17.322 9.940 9.386 1.00 96.69 191 LYS A C 1
ATOM 1492 O O . LYS A 1 191 ? -17.676 10.642 10.324 1.00 96.69 191 LYS A O 1
ATOM 1497 N N . LEU A 1 192 ? -16.145 10.075 8.775 1.00 95.12 192 LEU A N 1
ATOM 1498 C CA . LEU A 1 192 ? -15.134 11.087 9.096 1.00 95.12 192 LEU A CA 1
ATOM 1499 C C . LEU A 1 192 ? -15.286 12.395 8.288 1.00 95.12 192 LEU A C 1
ATOM 1501 O O . LEU A 1 192 ? -14.456 13.290 8.417 1.00 95.12 192 LEU A O 1
ATOM 1505 N N . GLY A 1 193 ? -16.331 12.527 7.461 1.00 95.44 193 GLY A N 1
ATOM 1506 C CA . GLY A 1 193 ? -16.655 13.762 6.735 1.00 95.44 193 GLY A CA 1
ATOM 1507 C C . GLY A 1 193 ? -16.106 13.874 5.306 1.00 95.44 193 GLY A C 1
ATOM 1508 O O . GLY A 1 193 ? -16.163 14.956 4.730 1.00 95.44 193 GLY A O 1
ATOM 1509 N N . ALA A 1 194 ? -15.598 12.793 4.702 1.00 91.88 194 ALA A N 1
ATOM 1510 C CA . ALA A 1 194 ? -14.990 12.847 3.365 1.00 91.88 194 ALA A CA 1
ATOM 1511 C C . ALA A 1 194 ? -15.987 13.031 2.198 1.00 91.88 194 ALA A C 1
ATOM 1513 O O . ALA A 1 194 ? -15.590 13.503 1.133 1.00 91.88 194 ALA A O 1
ATOM 1514 N N . GLY A 1 195 ? -17.262 12.656 2.366 1.00 92.56 195 GLY A N 1
ATOM 1515 C CA . GLY A 1 195 ? -18.314 12.864 1.354 1.00 92.56 195 GLY A CA 1
ATOM 1516 C C . GLY A 1 195 ? -18.101 12.119 0.025 1.00 92.56 195 GLY A C 1
ATOM 1517 O O . GLY A 1 195 ? -18.463 12.608 -1.042 1.00 92.56 195 GLY A O 1
ATOM 1518 N N . TRP A 1 196 ? -17.468 10.950 0.054 1.00 92.25 196 TRP A N 1
ATOM 1519 C CA . TRP A 1 196 ? -17.221 10.103 -1.108 1.00 92.25 196 TRP A CA 1
ATOM 1520 C C . TRP A 1 196 ? -18.478 9.334 -1.534 1.00 92.25 196 TRP A C 1
ATOM 1522 O O . TRP A 1 196 ? -19.175 8.735 -0.716 1.00 92.25 196 TRP A O 1
ATOM 1532 N N . HIS A 1 197 ? -18.736 9.284 -2.843 1.00 91.75 197 HIS A N 1
ATOM 1533 C CA . HIS A 1 197 ? -19.929 8.649 -3.417 1.00 91.75 197 HIS A CA 1
ATOM 1534 C C . HIS A 1 197 ? -19.578 7.720 -4.586 1.00 91.75 197 HIS A C 1
ATOM 1536 O O . HIS A 1 197 ? -20.021 7.907 -5.721 1.00 91.75 197 HIS A O 1
ATOM 1542 N N . TYR A 1 198 ? -18.760 6.703 -4.319 1.00 87.31 198 TYR A N 1
ATOM 1543 C CA . TYR A 1 198 ? -18.443 5.675 -5.307 1.00 87.31 198 TYR A CA 1
ATOM 1544 C C . TYR A 1 198 ? -19.517 4.584 -5.284 1.00 87.31 198 TYR A C 1
ATOM 1546 O O . TYR A 1 198 ? -19.748 3.949 -4.263 1.00 87.31 198 TYR A O 1
ATOM 1554 N N . MET A 1 199 ? -20.192 4.369 -6.414 1.00 74.31 199 MET A N 1
ATOM 1555 C CA . MET A 1 199 ? -21.248 3.349 -6.513 1.00 74.31 199 MET A CA 1
ATOM 1556 C C . MET A 1 199 ? -20.724 1.988 -6.978 1.00 74.31 199 MET A C 1
ATOM 1558 O O . MET A 1 199 ? -21.323 0.962 -6.679 1.00 74.31 199 MET A O 1
ATOM 1562 N N . GLN A 1 200 ? -19.650 1.977 -7.767 1.00 64.69 200 GLN A N 1
ATOM 1563 C CA . GLN A 1 200 ? -19.081 0.793 -8.416 1.00 64.69 200 GLN A CA 1
ATOM 1564 C C . GLN A 1 200 ? -17.595 1.044 -8.675 1.00 64.69 200 GLN A C 1
ATOM 1566 O O . GLN A 1 200 ? -17.153 2.199 -8.685 1.00 64.69 200 GLN A O 1
ATOM 1571 N N . THR A 1 201 ? -16.829 -0.007 -8.968 1.00 57.84 201 THR A N 1
ATOM 1572 C CA . THR A 1 201 ? -15.494 0.212 -9.535 1.00 57.84 201 THR A CA 1
ATOM 1573 C C . THR A 1 201 ? -15.645 0.895 -10.904 1.00 57.84 201 THR A C 1
ATOM 1575 O O . THR A 1 201 ? -16.555 0.572 -11.669 1.00 57.84 201 THR A O 1
ATOM 1578 N N . LEU A 1 202 ? -14.790 1.881 -11.214 1.00 50.59 202 LEU A N 1
ATOM 1579 C CA . LEU A 1 202 ? -14.936 2.832 -12.343 1.00 50.59 202 LEU A CA 1
ATOM 1580 C C . LEU A 1 202 ? -15.150 2.196 -13.740 1.00 50.59 202 LEU A C 1
ATOM 1582 O O . LEU A 1 202 ? -15.511 2.884 -14.692 1.00 50.59 202 LEU A O 1
ATOM 1586 N N . TRP A 1 203 ? -14.966 0.885 -13.877 1.00 42.28 203 TRP A N 1
ATOM 1587 C CA . TRP A 1 203 ? -14.973 0.149 -15.137 1.00 42.28 203 TRP A CA 1
ATOM 1588 C C . TRP A 1 203 ? -16.355 -0.151 -15.727 1.00 42.28 203 TRP A C 1
ATOM 1590 O O . TRP A 1 203 ? -16.453 -0.344 -16.937 1.00 42.28 203 TRP A O 1
ATOM 1600 N N . ARG A 1 204 ? -17.440 -0.156 -14.942 1.00 41.22 204 ARG A N 1
ATOM 1601 C CA . ARG A 1 204 ? -18.775 -0.520 -15.466 1.00 41.22 204 ARG A CA 1
ATOM 1602 C C . ARG A 1 204 ? -19.411 0.540 -16.381 1.00 41.22 204 ARG A C 1
ATOM 1604 O O . ARG A 1 204 ? -20.361 0.221 -17.089 1.00 41.22 204 ARG A O 1
ATOM 1611 N N . LYS A 1 205 ? -18.905 1.783 -16.396 1.00 33.38 205 LYS A N 1
ATOM 1612 C CA . LYS A 1 205 ? -19.497 2.896 -17.168 1.00 33.38 205 LYS A CA 1
ATOM 1613 C C . LYS A 1 205 ? -18.760 3.299 -18.449 1.00 33.38 205 LYS A C 1
ATOM 1615 O O . LYS A 1 205 ? -19.321 4.087 -19.205 1.00 33.38 205 LYS A O 1
ATOM 1620 N N . GLN A 1 206 ? -17.547 2.815 -18.733 1.00 33.28 206 GLN A N 1
ATOM 1621 C CA . GLN A 1 206 ? -16.777 3.323 -19.881 1.00 33.28 206 GLN A CA 1
ATOM 1622 C C . GLN A 1 206 ? -15.998 2.225 -20.626 1.00 33.28 206 GLN A C 1
ATOM 1624 O O . GLN A 1 206 ? -14.871 1.913 -20.250 1.00 33.28 206 GLN A O 1
ATOM 1629 N N . PRO A 1 207 ? -16.523 1.715 -21.758 1.00 36.44 207 PRO A N 1
ATOM 1630 C CA . PRO A 1 207 ? -15.740 0.912 -22.703 1.00 36.44 207 PRO A CA 1
ATOM 1631 C C . PRO A 1 207 ? -14.552 1.675 -23.326 1.00 36.44 207 PRO A C 1
ATOM 1633 O O . PRO A 1 207 ? -13.645 1.055 -23.872 1.00 36.44 207 PRO A O 1
ATOM 1636 N N . SER A 1 208 ? -14.544 3.016 -23.271 1.00 31.81 208 SER A N 1
ATOM 1637 C CA . SER A 1 208 ? -13.642 3.870 -24.062 1.00 31.81 208 SER A CA 1
ATOM 1638 C C . SER A 1 208 ? -12.656 4.735 -23.268 1.00 31.81 208 SER A C 1
ATOM 1640 O O . SER A 1 208 ? -11.756 5.318 -23.871 1.00 31.81 208 SER A O 1
ATOM 1642 N N . CYS A 1 209 ? -12.757 4.826 -21.939 1.00 31.81 209 CYS A N 1
ATOM 1643 C CA . CYS A 1 209 ? -11.924 5.748 -21.163 1.00 31.81 209 CYS A CA 1
ATOM 1644 C C . CYS A 1 209 ? -10.896 4.994 -20.312 1.00 31.81 209 CYS A C 1
ATOM 1646 O O . CYS A 1 209 ? -11.196 4.456 -19.252 1.00 31.81 209 CYS A O 1
ATOM 1648 N N . ARG A 1 210 ? -9.644 4.975 -20.776 1.00 33.81 210 ARG A N 1
ATOM 1649 C CA . ARG A 1 210 ? -8.491 4.373 -20.081 1.00 33.81 210 ARG A CA 1
ATOM 1650 C C . ARG A 1 210 ? -7.859 5.317 -19.046 1.00 33.81 210 ARG A C 1
ATOM 1652 O O . ARG A 1 210 ? -6.638 5.340 -18.910 1.00 33.81 210 ARG A O 1
ATOM 1659 N N . ARG A 1 211 ? -8.645 6.148 -18.356 1.00 27.58 211 ARG A N 1
ATOM 1660 C CA . ARG A 1 211 ? -8.123 7.048 -17.314 1.00 27.58 211 ARG A CA 1
ATOM 1661 C C . ARG A 1 211 ? -8.538 6.548 -15.937 1.00 27.58 211 ARG A C 1
ATOM 1663 O O . ARG A 1 211 ? -9.679 6.697 -15.523 1.00 27.58 211 ARG A O 1
ATOM 1670 N N . PHE A 1 212 ? -7.573 5.947 -15.248 1.00 34.41 212 PHE A N 1
ATOM 1671 C CA . PHE A 1 212 ? -7.676 5.578 -13.844 1.00 34.41 212 PHE A CA 1
ATOM 1672 C C . PHE A 1 212 ? -7.658 6.839 -12.971 1.00 34.41 212 PHE A C 1
ATOM 1674 O O . PHE A 1 212 ? -6.715 7.625 -13.050 1.00 34.41 212 PHE A O 1
ATOM 1681 N N . MET A 1 213 ? -8.668 7.007 -12.114 1.00 25.70 213 MET A N 1
ATOM 1682 C CA . MET A 1 213 ? -8.536 7.834 -10.914 1.00 25.70 213 MET A CA 1
ATOM 1683 C C . MET A 1 213 ? -8.161 6.909 -9.750 1.00 25.70 213 MET A C 1
ATOM 1685 O O . MET A 1 213 ? -8.911 5.975 -9.458 1.00 25.70 213 MET A O 1
ATOM 1689 N N . PRO A 1 214 ? -7.003 7.110 -9.110 1.00 33.47 214 PRO A N 1
ATOM 1690 C CA . PRO A 1 214 ? -6.618 6.336 -7.943 1.00 33.47 214 PRO A CA 1
ATOM 1691 C C . PRO A 1 214 ? -7.421 6.787 -6.716 1.00 33.47 214 PRO A C 1
ATOM 1693 O O . PRO A 1 214 ? -7.507 7.980 -6.422 1.00 33.47 214 PRO A O 1
ATOM 1696 N N . VAL A 1 215 ? -7.978 5.820 -5.986 1.00 33.91 215 VAL A N 1
ATOM 1697 C CA . VAL A 1 215 ? -8.489 6.025 -4.626 1.00 33.91 215 VAL A CA 1
ATOM 1698 C C . VAL A 1 215 ? -7.304 5.805 -3.688 1.00 33.91 215 VAL A C 1
ATOM 1700 O O . VAL A 1 215 ? -6.866 4.671 -3.508 1.00 33.91 215 VAL A O 1
ATOM 1703 N N . SER A 1 216 ? -6.736 6.888 -3.154 1.00 33.41 216 SER A N 1
ATOM 1704 C CA . SER A 1 216 ? -5.688 6.810 -2.131 1.00 33.41 216 SER A CA 1
ATOM 1705 C C . SER A 1 216 ? -6.330 6.737 -0.737 1.00 33.41 216 SER A C 1
ATOM 1707 O O . SER A 1 216 ? -7.173 7.579 -0.425 1.00 33.41 216 SER A O 1
ATOM 1709 N N . PRO A 1 217 ? -5.947 5.780 0.127 1.00 34.69 217 PRO A N 1
ATOM 1710 C CA . PRO A 1 217 ? -6.481 5.641 1.486 1.00 34.69 217 PRO A CA 1
ATOM 1711 C C . PRO A 1 217 ? -5.935 6.671 2.501 1.00 34.69 217 PRO A C 1
ATOM 1713 O O . PRO A 1 217 ? -6.173 6.527 3.697 1.00 34.69 217 PRO A O 1
ATOM 1716 N N . MET A 1 218 ? -5.234 7.728 2.068 1.00 32.72 218 MET A N 1
ATOM 1717 C CA . MET A 1 218 ? -4.476 8.639 2.950 1.00 32.72 218 MET A CA 1
ATOM 1718 C C . MET A 1 218 ? -5.287 9.464 3.976 1.00 32.72 218 MET A C 1
ATOM 1720 O O . MET A 1 218 ? -4.679 10.187 4.758 1.00 32.72 218 MET A O 1
ATOM 1724 N N . ASN A 1 219 ? -6.618 9.343 4.050 1.00 35.72 219 ASN A N 1
ATOM 1725 C CA . ASN A 1 219 ? -7.443 10.133 4.978 1.00 35.72 219 ASN A CA 1
ATOM 1726 C C . ASN A 1 219 ? -8.102 9.358 6.130 1.00 35.72 219 ASN A C 1
ATOM 1728 O O . ASN A 1 219 ? -8.748 9.987 6.964 1.00 35.72 219 ASN A O 1
ATOM 1732 N N . VAL A 1 220 ? -7.925 8.039 6.255 1.00 30.11 220 VAL A N 1
ATOM 1733 C CA . VAL A 1 220 ? -8.603 7.296 7.341 1.00 30.11 220 VAL A CA 1
ATOM 1734 C C . VAL A 1 220 ? -7.972 7.554 8.724 1.00 30.11 220 VAL A C 1
ATOM 1736 O O . VAL A 1 220 ? -8.665 7.513 9.734 1.00 30.11 220 VAL A O 1
ATOM 1739 N N . LEU A 1 221 ? -6.685 7.913 8.798 1.00 30.14 221 LEU A N 1
ATOM 1740 C CA . LEU A 1 221 ? -5.968 8.035 10.080 1.00 30.14 221 LEU A CA 1
ATOM 1741 C C . LEU A 1 221 ? -6.039 9.418 10.750 1.00 30.14 221 LEU A C 1
ATOM 1743 O O . LEU A 1 221 ? -5.767 9.519 11.943 1.00 30.14 221 LEU A O 1
ATOM 1747 N N . ARG A 1 222 ? -6.428 10.492 10.044 1.00 26.42 222 ARG A N 1
ATOM 1748 C CA . ARG A 1 222 ? -6.458 11.844 10.646 1.00 26.42 222 ARG A CA 1
ATOM 1749 C C . ARG A 1 222 ? -7.643 12.109 11.573 1.00 26.42 222 ARG A C 1
ATOM 1751 O O . ARG A 1 222 ? -7.599 13.089 12.303 1.00 26.42 222 ARG A O 1
ATOM 1758 N N . ALA A 1 223 ? -8.666 11.262 11.568 1.00 24.94 223 ALA A N 1
ATOM 1759 C CA . ALA A 1 223 ? -9.872 11.485 12.365 1.00 24.94 223 ALA A CA 1
ATOM 1760 C C . ALA A 1 223 ? -10.054 10.487 13.523 1.00 24.94 223 ALA A C 1
ATOM 1762 O O . ALA A 1 223 ? -11.094 10.484 14.172 1.00 24.94 223 ALA A O 1
ATOM 1763 N N . ILE A 1 224 ? -9.037 9.661 13.798 1.00 27.39 224 ILE A N 1
ATOM 1764 C CA . ILE A 1 224 ? -9.022 8.734 14.942 1.00 27.39 224 ILE A CA 1
ATOM 1765 C C . ILE A 1 224 ? -8.410 9.393 16.197 1.00 27.39 224 ILE A C 1
ATOM 1767 O O . ILE A 1 224 ? -8.577 8.893 17.304 1.00 27.39 224 ILE A O 1
ATOM 1771 N N . ILE A 1 225 ? -7.770 10.560 16.069 1.00 24.23 225 ILE A N 1
ATOM 1772 C CA . ILE A 1 225 ? -7.263 11.325 17.215 1.00 24.23 225 ILE A CA 1
ATOM 1773 C C . ILE A 1 225 ? -8.185 12.533 17.428 1.00 24.23 225 ILE A C 1
ATOM 1775 O O . ILE A 1 225 ? -8.243 13.396 16.548 1.00 24.23 225 ILE A O 1
ATOM 1779 N N . PRO A 1 226 ? -8.914 12.640 18.557 1.00 23.78 226 PRO A N 1
ATOM 1780 C CA . PRO A 1 226 ? -9.623 13.868 18.873 1.00 23.78 226 PRO A CA 1
ATOM 1781 C C . PRO A 1 226 ? -8.592 14.987 19.035 1.00 23.78 226 PRO A C 1
ATOM 1783 O O . PRO A 1 226 ? -7.683 14.892 19.862 1.00 23.78 226 PRO A O 1
ATOM 1786 N N . CYS A 1 227 ? -8.746 16.068 18.268 1.00 26.06 227 CYS A N 1
ATOM 1787 C CA . CYS A 1 227 ? -8.177 17.359 18.638 1.00 26.06 227 CYS A CA 1
ATOM 1788 C C . CYS A 1 227 ? -8.841 17.811 19.945 1.00 26.06 227 CYS A C 1
ATOM 1790 O O . CYS A 1 227 ? -9.796 18.581 19.929 1.00 26.06 227 CYS A O 1
ATOM 1792 N N . ASN A 1 228 ? -8.344 17.311 21.073 1.00 25.52 228 ASN A N 1
ATOM 1793 C CA . ASN A 1 228 ? -8.515 17.946 22.367 1.00 25.52 228 ASN A CA 1
ATOM 1794 C C . ASN A 1 228 ? -7.242 18.733 22.665 1.00 25.52 228 ASN A C 1
ATOM 1796 O O . ASN A 1 228 ? -6.195 18.162 22.963 1.00 25.52 228 ASN A O 1
ATOM 1800 N N . GLY A 1 229 ? -7.359 20.051 22.579 1.00 27.02 229 GLY A N 1
ATOM 1801 C CA . GLY A 1 229 ? -6.348 20.997 23.018 1.00 27.02 229 GLY A CA 1
ATOM 1802 C C . GLY A 1 229 ? -6.898 22.409 22.903 1.00 27.02 229 GLY A C 1
ATOM 1803 O O . GLY A 1 229 ? -7.083 22.892 21.790 1.00 27.02 229 GLY A O 1
ATOM 1804 N N . LEU A 1 230 ? -7.217 22.982 24.065 1.00 29.19 230 LEU A N 1
ATOM 1805 C CA . LEU A 1 230 ? -7.480 24.400 24.328 1.00 29.19 230 LEU A CA 1
ATOM 1806 C C . LEU A 1 230 ? -6.470 25.339 23.652 1.00 29.19 230 LEU A C 1
ATOM 1808 O O . LEU A 1 230 ? -5.287 24.941 23.542 1.00 29.19 230 LEU A O 1
#

Foldseek 3Di:
DVQCPDPCSVVSVVVVQVVCVVVVQPDDPPGDDFPADDDQAPVVCVQCPVFQQDHHNRHGLLDPVVQVVVCVVQVHHDDNDGDDDPVVLLVCLVVVNAAEDEAEADQCCPPPDPNVSSVVSLLSHNAYEYEHCDCHSSVVSHPYYAHAFDQQQAWDWGQHSVRDIDTGDHNDHGPDPHYHPVVVLVVLVVVVPSPDDDPHDPPPPDPPDPDDDRDDSVPNPPRVDDPDDD

Sequence (230 aa):
MGVTQHIGGSDTSTAISNLLLVTGNYGKPGAGSYPLRGHNNVQGASDFGSMPDRLPGYEKVTDEQVRQKYERAWGVPLPKEPGMTNHEMIEKIHSGQLKAMYVKGEEMGLVDSNINHVHAAYEKLDFFVVQDIFLSRTAEFADVVLPASPSLEKEGTFTNTERRIQRLYQVFEPLGESKPDWQIIMEVANKLGAGWHYMQTLWRKQPSCRRFMPVSPMNVLRAIIPCNGL

InterPro domains:
  IPR006656 Molybdopterin oxidoreductase [PF00384] (1-190)

pLDDT: mean 87.22, std 21.55, range [23.78, 98.5]